Protein AF-K3ZFC8-F1 (afdb_monomer_lite)

Radius of gyration: 28.94 Å; chains: 1; bounding box: 64×59×80 Å

Structure (mmCIF, N/CA/C/O backbone):
data_AF-K3ZFC8-F1
#
_entry.id   AF-K3ZFC8-F1
#
loop_
_atom_site.group_PDB
_atom_site.id
_atom_site.type_symbol
_atom_site.label_atom_id
_atom_site.label_alt_id
_atom_site.label_comp_id
_atom_site.label_asym_id
_atom_site.label_entity_id
_atom_site.label_seq_id
_atom_site.pdbx_PDB_ins_code
_atom_site.Cartn_x
_atom_site.Cartn_y
_atom_site.Cartn_z
_atom_site.occupancy
_atom_site.B_iso_or_equiv
_atom_site.auth_seq_id
_atom_site.auth_comp_id
_atom_site.auth_asym_id
_atom_site.auth_atom_id
_atom_site.pdbx_PDB_model_num
ATOM 1 N N . MET A 1 1 ? -7.022 -37.804 44.736 1.00 37.28 1 MET A N 1
ATOM 2 C CA . MET A 1 1 ? -7.421 -36.541 44.086 1.00 37.28 1 MET A CA 1
ATOM 3 C C . MET A 1 1 ? -6.259 -35.591 44.253 1.00 37.28 1 MET A C 1
ATOM 5 O O . MET A 1 1 ? -5.988 -35.200 45.377 1.00 37.28 1 MET A O 1
ATOM 9 N N . ALA A 1 2 ? -5.497 -35.363 43.188 1.00 37.09 2 ALA A N 1
ATOM 10 C CA . ALA A 1 2 ? -4.401 -34.406 43.211 1.00 37.09 2 ALA A CA 1
ATOM 11 C C . ALA A 1 2 ? -4.991 -33.022 42.924 1.00 37.09 2 ALA A C 1
ATOM 13 O O . ALA A 1 2 ? -5.577 -32.819 41.861 1.00 37.09 2 ALA A O 1
ATOM 14 N N . GLU A 1 3 ? -4.892 -32.114 43.891 1.00 42.09 3 GLU A N 1
ATOM 15 C CA . GLU A 1 3 ? -5.117 -30.688 43.672 1.00 42.09 3 GLU A CA 1
ATOM 16 C C . GLU A 1 3 ? -4.030 -30.183 42.723 1.00 42.09 3 GLU A C 1
ATOM 18 O O . GLU A 1 3 ? -2.839 -30.228 43.029 1.00 42.09 3 GLU A O 1
ATOM 23 N N . ILE A 1 4 ? -4.446 -29.751 41.537 1.00 41.06 4 ILE A N 1
ATOM 24 C CA . ILE A 1 4 ? -3.600 -28.981 40.632 1.00 41.06 4 ILE A CA 1
ATOM 25 C C . ILE A 1 4 ? -3.628 -27.548 41.178 1.00 41.06 4 ILE A C 1
ATOM 27 O O . ILE A 1 4 ? -4.720 -26.981 41.271 1.00 41.06 4 ILE A O 1
ATOM 31 N N . PRO A 1 5 ? -2.489 -26.942 41.559 1.00 46.44 5 PRO A N 1
ATOM 32 C CA . PRO A 1 5 ? -2.488 -25.552 41.971 1.00 46.44 5 PRO A CA 1
ATOM 33 C C . PRO A 1 5 ? -2.875 -24.704 40.762 1.00 46.44 5 PRO A C 1
ATOM 35 O O . PRO A 1 5 ? -2.260 -24.813 39.699 1.00 46.44 5 PRO A O 1
ATOM 38 N N . ALA A 1 6 ? -3.884 -23.852 40.931 1.00 42.59 6 ALA A N 1
ATOM 39 C CA . ALA A 1 6 ? -4.242 -22.799 39.991 1.00 42.59 6 ALA A CA 1
ATOM 40 C C . ALA A 1 6 ? -3.137 -21.727 39.963 1.00 42.59 6 ALA A C 1
ATOM 42 O O . ALA A 1 6 ? -3.304 -20.614 40.446 1.00 42.59 6 ALA A O 1
ATOM 43 N N . ALA A 1 7 ? -1.974 -22.081 39.426 1.00 48.44 7 ALA A N 1
ATOM 44 C CA . ALA A 1 7 ? -0.921 -21.154 39.048 1.00 48.44 7 ALA A CA 1
ATOM 45 C C . ALA A 1 7 ? -1.088 -20.848 37.553 1.00 48.44 7 ALA A C 1
ATOM 47 O O . ALA A 1 7 ? -0.316 -21.321 36.723 1.00 48.44 7 ALA A O 1
ATOM 48 N N . GLN A 1 8 ? -2.153 -20.125 37.196 1.00 42.06 8 GLN A N 1
ATOM 49 C CA . GLN A 1 8 ? -2.380 -19.655 35.828 1.00 42.06 8 GLN A CA 1
ATOM 50 C C . GLN A 1 8 ? -2.838 -18.187 35.835 1.00 42.06 8 GLN A C 1
ATOM 52 O O . GLN A 1 8 ? -3.934 -17.866 36.282 1.00 42.06 8 GLN A O 1
ATOM 57 N N . CYS A 1 9 ? -1.960 -17.332 35.295 1.00 38.72 9 CYS A N 1
ATOM 58 C CA . CYS A 1 9 ? -2.213 -15.983 34.770 1.00 38.72 9 CYS A CA 1
ATOM 59 C C . CYS A 1 9 ? -2.472 -14.816 35.747 1.00 38.72 9 CYS A C 1
ATOM 61 O O . CYS A 1 9 ? -3.286 -13.947 35.449 1.00 38.72 9 CYS A O 1
ATOM 63 N N . LEU A 1 10 ? -1.684 -14.689 36.821 1.00 42.81 10 LEU A N 1
ATOM 64 C CA . LEU A 1 10 ? -1.349 -13.371 37.396 1.00 42.81 10 LEU A CA 1
ATOM 65 C C . LEU A 1 10 ? -0.251 -12.696 36.546 1.00 42.81 10 LEU A C 1
ATOM 67 O O . LEU A 1 10 ? 0.822 -12.386 37.051 1.00 42.81 10 LEU A O 1
ATOM 71 N N . TYR A 1 11 ? -0.483 -12.510 35.241 1.00 52.31 11 TYR A N 1
ATOM 72 C CA . TYR A 1 11 ? 0.175 -11.396 34.548 1.00 52.31 11 TYR A CA 1
ATOM 73 C C . TYR A 1 11 ? -0.575 -10.145 35.021 1.00 52.31 11 TYR A C 1
ATOM 75 O O . TYR A 1 11 ? -1.639 -9.788 34.521 1.00 52.31 11 TYR A O 1
ATOM 83 N N . ASP A 1 12 ? -0.083 -9.731 36.180 1.00 74.19 12 ASP A N 1
ATOM 84 C CA . ASP A 1 12 ? -0.216 -8.527 36.973 1.00 74.19 12 ASP A CA 1
ATOM 85 C C . ASP A 1 12 ? -1.353 -7.547 36.606 1.00 74.19 12 ASP A C 1
ATOM 87 O O . ASP A 1 12 ? -1.215 -6.617 35.814 1.00 74.19 12 ASP A O 1
ATOM 91 N N . GLU A 1 13 ? -2.521 -7.754 37.227 1.00 82.69 13 GLU A N 1
ATOM 92 C CA . GLU A 1 13 ? -3.632 -6.795 37.171 1.00 82.69 13 GLU A CA 1
ATOM 93 C C . GLU A 1 13 ? -3.229 -5.429 37.749 1.00 82.69 13 GLU A C 1
ATOM 95 O O . GLU A 1 13 ? -3.789 -4.416 37.332 1.00 82.69 13 GLU A O 1
ATOM 100 N N . GLU A 1 14 ? -2.258 -5.386 38.670 1.00 83.62 14 GLU A N 1
ATOM 101 C CA . GLU A 1 14 ? -1.718 -4.139 39.213 1.00 83.62 14 GLU A CA 1
ATOM 102 C C . GLU A 1 14 ? -0.791 -3.456 38.200 1.00 83.62 14 GLU A C 1
ATOM 104 O O . GLU A 1 14 ? -0.919 -2.249 38.011 1.00 83.62 14 GLU A O 1
ATOM 109 N N . GLU A 1 15 ? 0.050 -4.201 37.474 1.00 87.25 15 GLU A N 1
ATOM 110 C CA . GLU A 1 15 ? 0.858 -3.676 36.355 1.00 87.25 15 GLU A CA 1
ATOM 111 C C . GLU A 1 15 ? -0.025 -3.112 35.235 1.00 87.25 15 GLU A C 1
ATOM 113 O O . GLU A 1 15 ? 0.201 -1.998 34.769 1.00 87.25 15 GLU A O 1
ATOM 118 N N . MET A 1 16 ? -1.083 -3.828 34.836 1.00 90.31 16 MET A N 1
ATOM 119 C CA . MET A 1 16 ? -2.055 -3.328 33.855 1.00 90.31 16 MET A CA 1
ATOM 120 C C . MET A 1 16 ? -2.708 -2.026 34.340 1.00 90.31 16 MET A C 1
ATOM 122 O O . MET A 1 16 ? -2.806 -1.061 33.583 1.00 90.31 16 MET A O 1
ATOM 126 N N . LEU A 1 17 ? -3.155 -1.974 35.601 1.00 88.06 17 LEU A N 1
ATOM 127 C CA . LEU A 1 17 ? -3.749 -0.764 36.174 1.00 88.06 17 LEU A CA 1
ATOM 128 C C . LEU A 1 17 ? -2.737 0.384 36.278 1.00 88.06 17 LEU A C 1
ATOM 130 O O . LEU A 1 17 ? -3.121 1.529 36.050 1.00 88.06 17 LEU A O 1
ATOM 134 N N . ALA A 1 18 ? -1.472 0.099 36.589 1.00 88.88 18 ALA A N 1
ATOM 135 C CA . ALA A 1 18 ? -0.398 1.086 36.623 1.00 88.88 18 ALA A CA 1
ATOM 136 C C . ALA A 1 18 ? -0.120 1.657 35.225 1.00 88.88 18 ALA A C 1
ATOM 138 O O . ALA A 1 18 ? -0.103 2.875 35.063 1.00 88.88 18 ALA A O 1
ATOM 139 N N . ASN A 1 19 ? -0.015 0.798 34.208 1.00 88.94 19 ASN A N 1
ATOM 140 C CA . ASN A 1 19 ? 0.162 1.211 32.815 1.00 88.94 19 ASN A CA 1
ATOM 141 C C . ASN A 1 19 ? -1.013 2.067 32.324 1.00 88.94 19 ASN A C 1
ATOM 143 O O . ASN A 1 19 ? -0.813 3.068 31.646 1.00 88.94 19 ASN A O 1
ATOM 147 N N . LEU A 1 20 ? -2.248 1.715 32.696 1.00 90.00 20 LEU A N 1
ATOM 148 C CA . LEU A 1 20 ? -3.428 2.505 32.341 1.00 90.00 20 LEU A CA 1
ATOM 149 C C . LEU A 1 20 ? -3.511 3.840 33.096 1.00 90.00 20 LEU A C 1
ATOM 151 O O . LEU A 1 20 ? -4.072 4.795 32.561 1.00 90.00 20 LEU A O 1
ATOM 155 N N . ARG A 1 21 ? -2.982 3.929 34.325 1.00 89.12 21 ARG A N 1
ATOM 156 C CA . ARG A 1 21 ? -2.844 5.212 35.036 1.00 89.12 21 ARG A CA 1
ATOM 157 C C . ARG A 1 21 ? -1.849 6.115 34.323 1.00 89.12 21 ARG A C 1
ATOM 159 O O . ARG A 1 21 ? -2.207 7.244 34.018 1.00 89.12 21 ARG A O 1
ATOM 166 N N . ASP A 1 22 ? -0.674 5.589 33.988 1.00 88.75 22 ASP A N 1
ATOM 167 C CA . ASP A 1 22 ? 0.346 6.324 33.235 1.00 88.75 22 ASP A CA 1
ATOM 168 C C . ASP A 1 22 ? -0.184 6.798 31.873 1.00 88.75 22 ASP A C 1
ATOM 170 O O . ASP A 1 22 ? -0.060 7.972 31.534 1.00 88.75 22 ASP A O 1
ATOM 174 N N . LEU A 1 23 ? -0.883 5.920 31.144 1.00 85.81 23 LEU A N 1
ATOM 175 C CA . LEU A 1 23 ? -1.537 6.252 29.877 1.00 85.81 23 LEU A CA 1
ATOM 176 C C . LEU A 1 23 ? -2.512 7.425 30.023 1.00 85.81 23 LEU A C 1
ATOM 178 O O . LEU A 1 23 ? -2.476 8.345 29.221 1.00 85.81 23 LEU A O 1
ATOM 182 N N . VAL A 1 24 ? -3.382 7.395 31.037 1.00 86.31 24 VAL A N 1
ATOM 183 C CA . VAL A 1 24 ? -4.381 8.448 31.283 1.00 86.31 24 VAL A CA 1
ATOM 184 C C . VAL A 1 24 ? -3.738 9.763 31.740 1.00 86.31 24 VAL A C 1
ATOM 186 O O . VAL A 1 24 ? -4.270 10.835 31.451 1.00 86.31 24 VAL A O 1
ATOM 189 N N . GLU A 1 25 ? -2.635 9.698 32.485 1.00 84.00 25 GLU A N 1
ATOM 190 C CA . GLU A 1 25 ? -1.920 10.871 33.001 1.00 84.00 25 GLU A CA 1
ATOM 191 C C . GLU A 1 25 ? -1.071 11.562 31.923 1.00 84.00 25 GLU A C 1
ATOM 193 O O . GLU A 1 25 ? -0.987 12.791 31.915 1.00 84.00 25 GLU A O 1
ATOM 198 N N . ASN A 1 26 ? -0.497 10.790 30.995 1.00 78.69 26 ASN A N 1
ATOM 199 C CA . ASN A 1 26 ? 0.378 11.271 29.920 1.00 78.69 26 ASN A CA 1
ATOM 200 C C . ASN A 1 26 ? -0.318 11.372 28.553 1.00 78.69 26 ASN A C 1
ATOM 202 O O . ASN A 1 26 ? 0.349 11.491 27.525 1.00 78.69 26 ASN A O 1
ATOM 206 N N . ASP A 1 27 ? -1.645 11.297 28.529 1.00 67.62 27 ASP A N 1
ATOM 207 C CA . ASP A 1 27 ? -2.417 11.200 27.300 1.00 67.62 27 ASP A CA 1
ATOM 208 C C . ASP A 1 27 ? -2.302 12.458 26.409 1.00 67.62 27 ASP A C 1
ATOM 210 O O . ASP A 1 27 ? -2.902 13.497 26.694 1.00 67.62 27 ASP A O 1
ATOM 214 N N . ASP A 1 28 ? -1.573 12.348 25.291 1.00 66.00 28 ASP A N 1
ATOM 215 C CA . ASP A 1 28 ? -1.582 13.309 24.175 1.00 66.00 28 ASP A CA 1
ATOM 216 C C . ASP A 1 28 ? -2.393 12.770 22.981 1.00 66.00 28 ASP A C 1
ATOM 218 O O . ASP A 1 28 ? -1.939 12.690 21.835 1.00 66.00 28 ASP A O 1
ATOM 222 N N . ASN A 1 29 ? -3.646 12.395 23.245 1.00 65.50 29 ASN A N 1
ATOM 223 C CA . ASN A 1 29 ? -4.613 11.959 22.233 1.00 65.50 29 ASN A CA 1
ATOM 224 C C . ASN A 1 29 ? -4.846 12.978 21.093 1.00 65.50 29 ASN A C 1
ATOM 226 O O . ASN A 1 29 ? -5.395 12.622 20.039 1.00 65.50 29 ASN A O 1
ATOM 230 N N . GLN A 1 30 ? -4.447 14.241 21.282 1.00 69.62 30 GLN A N 1
ATOM 231 C CA . GLN A 1 30 ? -4.577 15.292 20.276 1.00 69.62 30 GLN A CA 1
ATOM 232 C C . GLN A 1 30 ? -3.616 15.064 19.101 1.00 69.62 30 GLN A C 1
ATOM 234 O O . GLN A 1 30 ? -4.051 15.168 17.952 1.00 69.62 30 GLN A O 1
ATOM 239 N N . GLY A 1 31 ? -2.362 14.680 19.369 1.00 78.62 31 GLY A N 1
ATOM 240 C CA . GLY A 1 31 ? -1.362 14.415 18.329 1.00 78.62 31 GLY A CA 1
ATOM 241 C C . GLY A 1 31 ? -1.794 13.309 17.364 1.00 78.62 31 GLY A C 1
ATOM 242 O O . GLY A 1 31 ? -1.860 13.521 16.154 1.00 78.62 31 GLY A O 1
ATOM 243 N N . LEU A 1 32 ? -2.219 12.161 17.899 1.00 80.25 32 LEU A N 1
ATOM 244 C CA . LEU A 1 32 ? -2.648 11.022 17.079 1.00 80.25 32 LEU A CA 1
ATOM 245 C C . LEU A 1 32 ? -3.913 11.325 16.254 1.00 80.25 32 LEU A C 1
ATOM 247 O O . LEU A 1 32 ? -4.051 10.888 15.109 1.00 80.25 32 LEU A O 1
ATOM 251 N N . SER A 1 33 ? -4.845 12.100 16.811 1.00 81.25 33 SER A N 1
ATOM 252 C CA . SER A 1 33 ? -6.053 12.525 16.089 1.00 81.25 33 SER A CA 1
ATOM 253 C C . SER A 1 33 ? -5.722 13.458 14.917 1.00 81.25 33 SER A C 1
ATOM 255 O O . SER A 1 33 ? -6.350 13.390 13.853 1.00 81.25 33 SER A O 1
ATOM 257 N N . ASP A 1 34 ? -4.734 14.333 15.100 1.00 86.62 34 ASP A N 1
ATOM 258 C CA . ASP A 1 34 ? -4.245 15.232 14.058 1.00 86.62 34 ASP A CA 1
ATOM 259 C C . ASP A 1 34 ? -3.487 14.458 12.964 1.00 86.62 34 ASP A C 1
ATOM 261 O O . ASP A 1 34 ? -3.709 14.717 11.775 1.00 86.62 34 ASP A O 1
ATOM 265 N N . ASP A 1 35 ? -2.718 13.433 13.339 1.00 87.75 35 ASP A N 1
ATOM 266 C CA . ASP A 1 35 ? -2.056 12.517 12.403 1.00 87.75 35 ASP A CA 1
ATOM 267 C C . ASP A 1 35 ? -3.067 11.765 11.532 1.00 87.75 35 ASP A C 1
ATOM 269 O O . ASP A 1 35 ? -2.957 11.770 10.300 1.00 87.75 35 ASP A O 1
ATOM 273 N N . PHE A 1 36 ? -4.118 11.186 12.127 1.00 87.38 36 PHE A N 1
ATOM 274 C CA . PHE A 1 36 ? -5.177 10.549 11.342 1.00 87.38 36 PHE A CA 1
ATOM 275 C C . PHE A 1 36 ? -5.835 11.541 10.385 1.00 87.38 36 PHE A C 1
ATOM 277 O O . PHE A 1 36 ? -6.084 11.194 9.231 1.00 87.38 36 PHE A O 1
ATOM 284 N N . ARG A 1 37 ? -6.065 12.795 10.792 1.00 89.69 37 ARG A N 1
ATOM 285 C CA . ARG A 1 37 ? -6.607 13.828 9.891 1.00 89.69 37 ARG A CA 1
ATOM 286 C C . ARG A 1 37 ? -5.684 14.097 8.696 1.00 89.69 37 ARG A C 1
ATOM 288 O O . ARG A 1 37 ? -6.176 14.232 7.569 1.00 89.69 37 ARG A O 1
ATOM 295 N N . ALA A 1 38 ? -4.372 14.149 8.912 1.00 91.81 38 ALA A N 1
ATOM 296 C CA . ALA A 1 38 ? -3.394 14.300 7.836 1.00 91.81 38 ALA A CA 1
ATOM 297 C C . ALA A 1 38 ? -3.418 13.092 6.882 1.00 91.81 38 ALA A C 1
ATOM 299 O O . ALA A 1 38 ? -3.486 13.269 5.661 1.00 91.81 38 ALA A O 1
ATOM 300 N N . LEU A 1 39 ? -3.472 11.871 7.426 1.00 93.06 39 LEU A N 1
ATOM 301 C CA . LEU A 1 39 ? -3.591 10.634 6.648 1.00 93.06 39 LEU A CA 1
ATOM 302 C C . LEU A 1 39 ? -4.878 10.596 5.814 1.00 93.06 39 LEU A C 1
ATOM 304 O O . LEU A 1 39 ? -4.822 10.250 4.633 1.00 93.06 39 LEU A O 1
ATOM 308 N N . ARG A 1 40 ? -6.019 11.023 6.376 1.00 91.69 40 ARG A N 1
ATOM 309 C CA . ARG A 1 40 ? -7.287 11.155 5.633 1.00 91.69 40 ARG A CA 1
ATOM 310 C C . ARG A 1 40 ? -7.160 12.107 4.455 1.00 91.69 40 ARG A C 1
ATOM 312 O O . ARG A 1 40 ? -7.619 11.797 3.361 1.00 91.69 40 ARG A O 1
ATOM 319 N N . SER A 1 41 ? -6.531 13.257 4.686 1.00 93.12 41 SER A N 1
ATOM 320 C CA . SER A 1 41 ? -6.360 14.292 3.665 1.00 93.12 41 SER A CA 1
ATOM 321 C C . SER A 1 41 ? -5.510 13.775 2.505 1.00 93.12 41 SER A C 1
ATOM 323 O O . SER A 1 41 ? -5.875 13.951 1.346 1.00 93.12 41 SER A O 1
ATOM 325 N N . LYS A 1 42 ? -4.419 13.060 2.808 1.00 93.50 42 LYS A N 1
ATOM 326 C CA . LYS A 1 42 ? -3.595 12.405 1.787 1.00 93.50 42 LYS A CA 1
ATOM 327 C C . LYS A 1 42 ? -4.362 11.302 1.052 1.00 93.50 42 LYS A C 1
ATOM 329 O O . LYS A 1 42 ? -4.325 11.271 -0.171 1.00 93.50 42 LYS A O 1
ATOM 334 N N . ALA A 1 43 ? -5.080 10.433 1.765 1.00 93.00 43 ALA A N 1
ATOM 335 C CA . ALA A 1 43 ? -5.855 9.355 1.148 1.00 93.00 43 ALA A CA 1
ATOM 336 C C . ALA A 1 43 ? -6.924 9.881 0.181 1.00 93.00 43 ALA A C 1
ATOM 338 O O . ALA A 1 43 ? -7.040 9.350 -0.917 1.00 93.00 43 ALA A O 1
ATOM 339 N N . ALA A 1 44 ? -7.638 10.951 0.546 1.00 92.88 44 ALA A N 1
ATOM 340 C CA . ALA A 1 44 ? -8.641 11.570 -0.319 1.00 92.88 44 ALA A CA 1
ATOM 341 C C . ALA A 1 44 ? -8.035 12.067 -1.645 1.00 92.88 44 ALA A C 1
ATOM 343 O O . ALA A 1 44 ? -8.574 11.790 -2.712 1.00 92.88 44 ALA A O 1
ATOM 344 N N . LEU A 1 45 ? -6.864 12.717 -1.594 1.00 92.81 45 LEU A N 1
ATOM 345 C CA . LEU A 1 45 ? -6.153 13.157 -2.803 1.00 92.81 45 LEU A CA 1
ATOM 346 C C . LEU A 1 45 ? -5.785 11.987 -3.727 1.00 92.81 45 LEU A C 1
ATOM 348 O O . LEU A 1 45 ? -5.832 12.127 -4.946 1.00 92.81 45 LEU A O 1
ATOM 352 N N . LEU A 1 46 ? -5.403 10.843 -3.155 1.00 93.88 46 LEU A N 1
ATOM 353 C CA . LEU A 1 46 ? -5.034 9.652 -3.924 1.00 93.88 46 LEU A CA 1
ATOM 354 C C . LEU A 1 46 ? -6.256 8.880 -4.439 1.00 93.88 46 LEU A C 1
ATOM 356 O O . LEU A 1 46 ? -6.193 8.279 -5.508 1.00 93.88 46 LEU A O 1
ATOM 360 N N . GLU A 1 47 ? -7.370 8.903 -3.708 1.00 91.88 47 GLU A N 1
ATOM 361 C CA . GLU A 1 47 ? -8.631 8.293 -4.139 1.00 91.88 47 GLU A CA 1
ATOM 362 C C . GLU A 1 47 ? -9.168 8.972 -5.406 1.00 91.88 47 GLU A C 1
ATOM 364 O O . GLU A 1 47 ? -9.578 8.276 -6.340 1.00 91.88 47 GLU A O 1
ATOM 369 N N . ASP A 1 48 ? -9.048 10.300 -5.491 1.00 90.94 48 ASP A N 1
ATOM 370 C CA . ASP A 1 48 ? -9.479 11.104 -6.642 1.00 90.94 48 ASP A CA 1
ATOM 371 C C . ASP A 1 48 ? -8.454 11.158 -7.790 1.00 90.94 48 ASP A C 1
ATOM 373 O O . ASP A 1 48 ? -8.780 11.599 -8.895 1.00 90.94 48 ASP A O 1
ATOM 377 N N . ALA A 1 49 ? -7.220 10.695 -7.572 1.00 90.56 49 ALA A N 1
ATOM 378 C CA . ALA A 1 49 ? -6.182 10.710 -8.597 1.00 90.56 49 ALA A CA 1
ATOM 379 C C . ALA A 1 49 ? -6.537 9.796 -9.786 1.00 90.56 49 ALA A C 1
ATOM 381 O O . ALA A 1 49 ? -7.064 8.695 -9.616 1.00 90.56 49 ALA A O 1
ATOM 382 N N . GLU A 1 50 ? -6.217 10.232 -11.007 1.00 86.75 50 GLU A N 1
ATOM 383 C CA . GLU A 1 50 ? -6.405 9.419 -12.220 1.00 86.75 50 GLU A CA 1
ATOM 384 C C . GLU A 1 50 ? -5.381 8.274 -12.313 1.00 86.75 50 GLU A C 1
ATOM 386 O O . GLU A 1 50 ? -5.682 7.194 -12.826 1.00 86.75 50 GLU A O 1
ATOM 391 N N . TYR A 1 51 ? -4.170 8.513 -11.809 1.00 84.56 51 TYR A N 1
ATOM 392 C CA . TYR A 1 51 ? -3.093 7.536 -11.722 1.00 84.56 51 TYR A CA 1
ATOM 393 C C . TYR A 1 51 ? -2.205 7.824 -10.513 1.00 84.56 51 TYR A C 1
ATOM 395 O O . TYR A 1 51 ? -1.967 8.984 -10.165 1.00 84.56 51 TYR A O 1
ATOM 403 N N . LEU A 1 52 ? -1.653 6.771 -9.909 1.00 88.31 52 LEU A N 1
ATOM 404 C CA . LEU A 1 52 ? -0.620 6.924 -8.887 1.00 88.31 52 LEU A CA 1
ATOM 405 C C . LEU A 1 52 ? 0.778 7.003 -9.501 1.00 88.31 52 LEU A C 1
ATOM 407 O O . LEU A 1 52 ? 1.136 6.236 -10.398 1.00 88.31 52 LEU A O 1
ATOM 411 N N . ASN A 1 53 ? 1.585 7.926 -8.980 1.00 85.62 53 ASN A N 1
ATOM 412 C CA . ASN A 1 53 ? 3.031 7.895 -9.180 1.00 85.62 53 ASN A CA 1
ATOM 413 C C . ASN A 1 53 ? 3.667 6.789 -8.300 1.00 85.62 53 ASN A C 1
ATOM 415 O O . ASN A 1 53 ? 3.016 6.313 -7.364 1.00 85.62 53 ASN A O 1
ATOM 419 N N . PRO A 1 54 ? 4.921 6.375 -8.567 1.00 80.88 54 PRO A N 1
ATOM 420 C CA . PRO A 1 54 ? 5.565 5.285 -7.828 1.00 80.88 54 PRO A CA 1
ATOM 421 C C . PRO A 1 54 ? 5.620 5.496 -6.309 1.00 80.88 54 PRO A C 1
ATOM 423 O O . PRO A 1 54 ? 5.354 4.567 -5.556 1.00 80.88 54 PRO A O 1
ATOM 426 N N . GLU A 1 55 ? 5.894 6.721 -5.854 1.00 86.38 55 GLU A N 1
ATOM 427 C CA . GLU A 1 55 ? 5.947 7.060 -4.424 1.00 86.38 55 GLU A CA 1
ATOM 428 C C . GLU A 1 55 ? 4.574 6.914 -3.750 1.00 86.38 55 GLU A C 1
ATOM 430 O O . GLU A 1 55 ? 4.453 6.399 -2.641 1.00 86.38 55 GLU A O 1
ATOM 435 N N . SER A 1 56 ? 3.512 7.335 -4.435 1.00 90.38 56 SER A N 1
ATOM 436 C CA . SER A 1 56 ? 2.141 7.211 -3.938 1.00 90.38 56 SER A CA 1
ATOM 437 C C . SER A 1 56 ? 1.692 5.754 -3.914 1.00 90.38 56 SER A C 1
ATOM 439 O O . SER A 1 56 ? 0.985 5.360 -2.992 1.00 90.38 56 SER A O 1
ATOM 441 N N . TRP A 1 57 ? 2.118 4.951 -4.894 1.00 88.06 57 TRP A N 1
ATOM 442 C CA . TRP A 1 57 ? 1.866 3.512 -4.908 1.00 88.06 57 TRP A CA 1
ATOM 443 C C . TRP A 1 57 ? 2.530 2.811 -3.718 1.00 88.06 57 TRP A C 1
ATOM 445 O O . TRP A 1 57 ? 1.854 2.102 -2.974 1.00 88.06 57 TRP A O 1
ATOM 455 N N . ASP A 1 58 ? 3.827 3.049 -3.505 1.00 88.06 58 ASP A N 1
ATOM 456 C CA . ASP A 1 58 ? 4.592 2.474 -2.390 1.00 88.06 58 ASP A CA 1
ATOM 457 C C . ASP A 1 58 ? 4.009 2.879 -1.028 1.00 88.06 58 ASP A C 1
ATOM 459 O O . ASP A 1 58 ? 3.820 2.049 -0.132 1.00 88.06 58 ASP A O 1
ATOM 463 N N . TRP A 1 59 ? 3.613 4.149 -0.904 1.00 91.94 59 TRP A N 1
ATOM 464 C CA . TRP A 1 59 ? 2.932 4.639 0.285 1.00 91.94 59 TRP A CA 1
ATOM 465 C C . TRP A 1 59 ? 1.613 3.899 0.543 1.00 91.94 59 TRP A C 1
ATOM 467 O O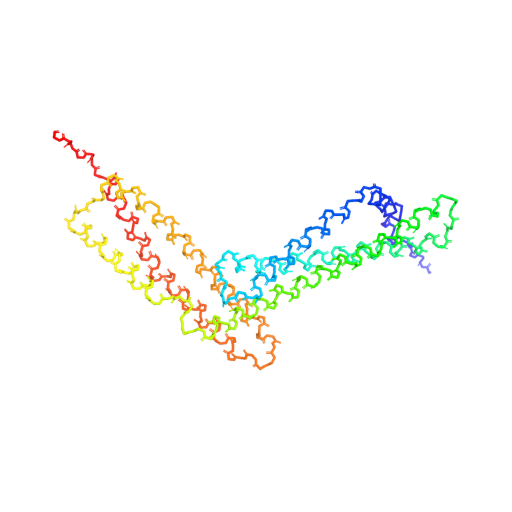 . TRP A 1 59 ? 1.361 3.500 1.677 1.00 91.94 59 TRP A O 1
ATOM 477 N N . VAL A 1 60 ? 0.778 3.685 -0.483 1.00 92.56 60 VAL A N 1
ATOM 478 C CA . VAL A 1 60 ? -0.495 2.957 -0.341 1.00 92.56 60 VAL A CA 1
ATOM 479 C C . VAL A 1 60 ? -0.261 1.492 0.045 1.00 92.56 60 VAL A C 1
ATOM 481 O O . VAL A 1 60 ? -0.957 0.991 0.931 1.00 92.56 60 VAL A O 1
ATOM 484 N N . GLU A 1 61 ? 0.711 0.811 -0.575 1.00 88.06 61 GLU A N 1
ATOM 485 C CA . GLU A 1 61 ? 1.051 -0.580 -0.233 1.00 88.06 61 GLU A CA 1
ATOM 486 C C . GLU A 1 61 ? 1.534 -0.720 1.215 1.00 88.06 61 GLU A C 1
ATOM 488 O O . GLU A 1 61 ? 1.181 -1.686 1.893 1.00 88.06 61 GLU A O 1
ATOM 493 N N . SER A 1 62 ? 2.293 0.259 1.706 1.00 90.31 62 SER A N 1
ATOM 494 C CA . SER A 1 62 ? 2.817 0.262 3.074 1.00 90.31 62 SER A CA 1
ATOM 495 C C . SER A 1 62 ? 1.784 0.708 4.116 1.00 90.31 62 SER A C 1
ATOM 497 O O . SER A 1 62 ? 1.853 0.295 5.274 1.00 90.31 62 SER A O 1
ATOM 499 N N . ALA A 1 63 ? 0.807 1.533 3.732 1.00 93.19 63 ALA A N 1
ATOM 500 C CA . ALA A 1 63 ? -0.133 2.143 4.668 1.00 93.19 63 ALA A CA 1
ATOM 501 C C . ALA A 1 63 ? -1.205 1.175 5.198 1.00 93.19 63 ALA A C 1
ATOM 503 O O . ALA A 1 63 ? -1.540 1.241 6.379 1.00 93.19 63 ALA A O 1
ATOM 504 N N . GLU A 1 64 ? -1.742 0.274 4.364 1.00 93.25 64 GLU A N 1
ATOM 505 C CA . GLU A 1 64 ? -2.739 -0.726 4.796 1.00 93.25 64 GLU A CA 1
ATOM 506 C C . GLU A 1 64 ? -2.252 -1.593 5.981 1.00 93.25 64 GLU A C 1
ATOM 508 O O . GLU A 1 64 ? -2.934 -1.607 7.010 1.00 93.25 64 GLU A O 1
ATOM 513 N N . PRO A 1 65 ? -1.087 -2.274 5.922 1.00 93.31 65 PRO A N 1
ATOM 514 C CA . PRO A 1 65 ? -0.628 -3.109 7.033 1.00 93.31 65 PRO A CA 1
ATOM 515 C C . PRO A 1 65 ? -0.310 -2.303 8.299 1.00 93.31 65 PRO A C 1
ATOM 517 O O . PRO A 1 65 ? -0.616 -2.765 9.397 1.00 93.31 65 PRO A O 1
ATOM 520 N N . MET A 1 66 ? 0.239 -1.088 8.169 1.00 94.12 66 MET A N 1
ATOM 521 C CA . MET A 1 66 ? 0.486 -0.206 9.319 1.00 94.12 66 MET A CA 1
ATOM 522 C C . MET A 1 66 ? -0.822 0.198 10.010 1.00 94.12 66 MET A C 1
ATOM 524 O O . MET A 1 66 ? -0.917 0.168 11.236 1.00 94.12 66 MET A O 1
ATOM 528 N N . ALA A 1 67 ? -1.850 0.531 9.229 1.00 94.62 67 ALA A N 1
ATOM 529 C CA . ALA A 1 67 ? -3.165 0.893 9.743 1.00 94.62 67 ALA A CA 1
ATOM 530 C C . ALA A 1 67 ? -3.857 -0.288 10.444 1.00 94.62 67 ALA A C 1
ATOM 532 O O . ALA A 1 67 ? -4.431 -0.118 11.518 1.00 94.62 67 ALA A O 1
ATOM 533 N N . LEU A 1 68 ? -3.751 -1.496 9.880 1.00 96.00 68 LEU A N 1
ATOM 534 C CA . LEU A 1 68 ? -4.256 -2.717 10.515 1.00 96.00 68 LEU A CA 1
ATOM 535 C C . LEU A 1 68 ? -3.531 -3.019 11.832 1.00 96.00 68 LEU A C 1
ATOM 537 O O . LEU A 1 68 ? -4.182 -3.352 12.822 1.00 96.00 68 LEU A O 1
ATOM 541 N N . GLN A 1 69 ? -2.206 -2.853 11.873 1.00 96.62 69 GLN A N 1
ATOM 542 C CA . GLN A 1 69 ? -1.426 -3.019 13.099 1.00 96.62 69 GLN A CA 1
ATOM 543 C C . GLN A 1 69 ? -1.840 -2.002 14.173 1.00 96.62 69 GLN A C 1
ATOM 545 O O . GLN A 1 69 ? -2.029 -2.378 15.330 1.00 96.62 69 GLN A O 1
ATOM 550 N N . ALA A 1 70 ? -2.029 -0.733 13.799 1.00 93.88 70 ALA A N 1
ATOM 551 C CA . ALA A 1 70 ? -2.514 0.298 14.714 1.00 93.88 70 ALA A CA 1
ATOM 552 C C . ALA A 1 70 ? -3.911 -0.043 15.260 1.00 93.88 70 ALA A C 1
ATOM 554 O O . ALA A 1 70 ? -4.133 0.019 16.469 1.00 93.88 70 ALA A O 1
ATOM 555 N N . ALA A 1 71 ? -4.836 -0.480 14.397 1.00 96.50 71 ALA A N 1
ATOM 556 C CA . ALA A 1 71 ? -6.168 -0.917 14.811 1.00 96.50 71 ALA A CA 1
ATOM 557 C C . ALA A 1 71 ? -6.116 -2.097 15.797 1.00 96.50 71 ALA A C 1
ATOM 559 O O . ALA A 1 71 ? -6.874 -2.124 16.768 1.00 96.50 71 ALA A O 1
ATOM 560 N N . GLU A 1 72 ? -5.209 -3.057 15.588 1.00 97.38 72 GLU A N 1
ATOM 561 C CA . GLU A 1 72 ? -5.017 -4.187 16.498 1.00 97.38 72 GLU A CA 1
ATOM 562 C C . GLU A 1 72 ? -4.457 -3.747 17.858 1.00 97.38 72 GLU A C 1
ATOM 564 O O . GLU A 1 72 ? -4.947 -4.197 18.897 1.00 97.38 72 GLU A O 1
ATOM 569 N N . MET A 1 73 ? -3.469 -2.850 17.876 1.00 94.94 73 MET A N 1
ATOM 570 C CA . MET A 1 73 ? -2.930 -2.288 19.119 1.00 94.94 73 MET A CA 1
ATOM 571 C C . MET A 1 73 ? -4.020 -1.574 19.924 1.00 94.94 73 MET A C 1
ATOM 573 O O . MET A 1 73 ? -4.210 -1.877 21.102 1.00 94.94 73 MET A O 1
ATOM 577 N N . LEU A 1 74 ? -4.802 -0.714 19.268 1.00 94.75 74 LEU A N 1
ATOM 578 C CA . LEU A 1 74 ? -5.918 0.003 19.890 1.00 94.75 74 LEU A CA 1
ATOM 579 C C . LEU A 1 74 ? -7.023 -0.954 20.359 1.00 94.75 74 LEU A C 1
ATOM 581 O O . LEU A 1 74 ? -7.662 -0.725 21.382 1.00 94.75 74 LEU A O 1
ATOM 585 N N . ALA A 1 75 ? -7.246 -2.068 19.654 1.00 96.06 75 ALA A N 1
ATOM 586 C CA . ALA A 1 75 ? -8.183 -3.097 20.094 1.00 96.06 75 ALA A CA 1
ATOM 587 C C . ALA A 1 75 ? -7.729 -3.797 21.386 1.00 96.06 75 ALA A C 1
ATOM 589 O O . ALA A 1 75 ? -8.573 -4.102 22.231 1.00 96.06 75 ALA A O 1
ATOM 590 N N . ARG A 1 76 ? -6.421 -4.041 21.549 1.00 94.81 76 ARG A N 1
ATOM 591 C CA . ARG A 1 76 ? -5.848 -4.610 22.781 1.00 94.81 76 ARG A CA 1
ATOM 592 C C . ARG A 1 76 ? -5.956 -3.625 23.943 1.00 94.81 76 ARG A C 1
ATOM 594 O O . ARG A 1 76 ? -6.487 -3.998 24.983 1.00 94.81 76 ARG A O 1
ATOM 601 N N . GLU A 1 77 ? -5.581 -2.365 23.730 1.00 93.62 77 GLU A N 1
ATOM 602 C CA . GLU A 1 77 ? -5.737 -1.304 24.736 1.00 93.62 77 GLU A CA 1
ATOM 603 C C . GLU A 1 77 ? -7.203 -1.151 25.170 1.00 93.62 77 GLU A C 1
ATOM 605 O O . GLU A 1 77 ? -7.512 -1.129 26.361 1.00 93.62 77 GLU A O 1
ATOM 610 N N . ALA A 1 78 ? -8.139 -1.140 24.215 1.00 93.94 78 ALA A N 1
ATOM 611 C CA . ALA A 1 78 ? -9.564 -1.090 24.524 1.00 93.94 78 ALA A CA 1
ATOM 612 C C . ALA A 1 78 ? -10.011 -2.289 25.381 1.00 93.94 78 ALA A C 1
ATOM 614 O O . ALA A 1 78 ? -10.829 -2.120 26.289 1.00 93.94 78 ALA A O 1
ATOM 615 N N . ALA A 1 79 ? -9.481 -3.490 25.129 1.00 95.06 79 ALA A N 1
ATOM 616 C CA . ALA A 1 79 ? -9.774 -4.670 25.940 1.00 95.06 79 ALA A CA 1
ATOM 617 C C . ALA A 1 79 ? -9.227 -4.537 27.373 1.00 95.06 79 ALA A C 1
ATOM 619 O O . ALA A 1 79 ? -9.948 -4.861 28.323 1.00 95.06 79 ALA A O 1
ATOM 620 N N . ASP A 1 80 ? -8.016 -4.003 27.538 1.00 94.69 80 ASP A N 1
ATOM 621 C CA . ASP A 1 80 ? -7.404 -3.756 28.849 1.00 94.69 80 ASP A CA 1
ATOM 622 C C . ASP A 1 80 ? -8.187 -2.706 29.646 1.00 94.69 80 ASP A C 1
ATOM 624 O O . ASP A 1 80 ? -8.502 -2.921 30.820 1.00 94.69 80 ASP A O 1
ATOM 628 N N . ILE A 1 81 ? -8.628 -1.622 28.999 1.00 94.12 81 ILE A N 1
ATOM 629 C CA . ILE A 1 81 ? -9.489 -0.609 29.625 1.00 94.12 81 ILE A CA 1
ATOM 630 C C . ILE A 1 81 ? -10.818 -1.227 30.085 1.00 94.12 81 ILE A C 1
ATOM 632 O O . ILE A 1 81 ? -11.254 -0.998 31.217 1.00 94.12 81 ILE A O 1
ATOM 636 N N . GLN A 1 82 ? -11.473 -2.041 29.248 1.00 94.69 82 GLN A N 1
ATOM 637 C CA . GLN A 1 82 ? -12.723 -2.715 29.632 1.00 94.69 82 GLN A CA 1
ATOM 638 C C . GLN A 1 82 ? -12.519 -3.698 30.792 1.00 94.69 82 GLN A C 1
ATOM 640 O O . GLN A 1 82 ? -13.373 -3.807 31.685 1.00 94.69 82 GLN A O 1
ATOM 645 N N . ARG A 1 83 ? -11.376 -4.392 30.818 1.00 93.56 83 ARG A N 1
ATOM 646 C CA . ARG A 1 83 ? -10.997 -5.271 31.925 1.00 93.56 83 ARG A CA 1
ATOM 647 C C . ARG A 1 83 ? -10.790 -4.475 33.214 1.00 93.56 83 ARG A C 1
ATOM 649 O O . ARG A 1 83 ? -11.374 -4.842 34.234 1.00 93.56 83 ARG A O 1
ATOM 656 N N . ALA A 1 84 ? -10.054 -3.366 33.169 1.00 91.88 84 ALA A N 1
ATOM 657 C CA . ALA A 1 84 ? -9.835 -2.480 34.311 1.00 91.88 84 ALA A CA 1
ATOM 658 C C . ALA A 1 84 ? -11.149 -1.911 34.866 1.00 91.88 84 ALA A C 1
ATOM 660 O O . ALA A 1 84 ? -11.410 -2.012 36.065 1.00 91.88 84 ALA A O 1
ATOM 661 N N . LEU A 1 85 ? -12.032 -1.403 33.999 1.00 92.19 85 LEU A N 1
ATOM 662 C CA . LEU A 1 85 ? -13.360 -0.919 34.396 1.00 92.19 85 LEU A CA 1
ATOM 663 C C . LEU A 1 85 ? -14.186 -2.017 35.086 1.00 92.19 85 LEU A C 1
ATOM 665 O O . LEU A 1 85 ? -14.852 -1.760 36.093 1.00 92.19 85 LEU A O 1
ATOM 669 N N . SER A 1 86 ? -14.113 -3.253 34.585 1.00 91.94 86 SER A N 1
ATOM 670 C CA . SER A 1 86 ? -14.787 -4.406 35.189 1.00 91.94 86 SER A CA 1
ATOM 671 C C . SER A 1 86 ? -14.220 -4.752 36.572 1.00 91.94 86 SER A C 1
ATOM 673 O O . SER A 1 86 ? -14.993 -5.038 37.489 1.00 91.94 86 SER A O 1
ATOM 675 N N . LEU A 1 87 ? -12.897 -4.700 36.753 1.00 89.94 87 LEU A N 1
ATOM 676 C CA . LEU A 1 87 ? -12.238 -4.950 38.042 1.00 89.94 87 LEU A CA 1
ATOM 677 C C . LEU A 1 87 ? -12.611 -3.886 39.080 1.00 89.94 87 LEU A C 1
ATOM 679 O O . LEU A 1 87 ? -13.064 -4.230 40.174 1.00 89.94 87 LEU A O 1
ATOM 683 N N . LEU A 1 88 ? -12.516 -2.609 38.706 1.00 88.06 88 LEU A N 1
ATOM 684 C CA . LEU A 1 88 ? -12.832 -1.474 39.578 1.00 88.06 88 LEU A CA 1
ATOM 685 C C . LEU A 1 88 ? -14.316 -1.454 39.972 1.00 88.06 88 LEU A C 1
ATOM 687 O O . LEU A 1 88 ? -14.653 -1.136 41.109 1.00 88.06 88 LEU A O 1
ATOM 691 N N . SER A 1 89 ? -15.218 -1.901 39.088 1.00 87.31 89 SER A N 1
ATOM 692 C CA . SER A 1 89 ? -16.643 -2.029 39.434 1.00 87.31 89 SER A CA 1
ATOM 693 C C . SER A 1 89 ? -16.925 -3.065 40.533 1.00 87.31 89 SER A C 1
ATOM 695 O O . SER A 1 89 ? -17.913 -2.948 41.256 1.00 87.31 89 SER A O 1
ATOM 697 N N . ARG A 1 90 ? -16.063 -4.083 40.672 1.00 86.19 90 ARG A N 1
ATOM 698 C CA . ARG A 1 90 ? -16.195 -5.155 41.673 1.00 86.19 90 ARG A CA 1
ATOM 699 C C . ARG A 1 90 ? -15.514 -4.819 43.000 1.00 86.19 90 ARG A C 1
ATOM 701 O O . ARG A 1 90 ? -15.821 -5.462 44.002 1.00 86.19 90 ARG A O 1
ATOM 708 N N . ARG A 1 91 ? -14.581 -3.863 43.009 1.00 78.19 91 ARG A N 1
ATOM 709 C CA . ARG A 1 91 ? -13.802 -3.445 44.184 1.00 78.19 91 ARG A CA 1
ATOM 710 C C . ARG A 1 91 ? -13.702 -1.914 44.237 1.00 78.19 91 ARG A C 1
ATOM 712 O O . ARG A 1 91 ? -12.635 -1.382 43.958 1.00 78.19 91 ARG A O 1
ATOM 719 N N . PRO A 1 92 ? -14.796 -1.209 44.565 1.00 70.44 92 PRO A N 1
ATOM 720 C CA . PRO A 1 92 ? -14.784 0.247 44.587 1.00 70.44 92 PRO A CA 1
ATOM 721 C C . PRO A 1 92 ? -13.901 0.769 45.730 1.00 70.44 92 PRO A C 1
ATOM 723 O O . PRO A 1 92 ? -14.208 0.546 46.904 1.00 70.44 92 PRO A O 1
ATOM 726 N N . GLY A 1 93 ? -12.813 1.459 45.390 1.00 72.75 93 GLY A N 1
ATOM 727 C CA . GLY A 1 93 ? -11.991 2.243 46.304 1.00 72.75 93 GLY A CA 1
ATOM 728 C C . GLY A 1 93 ? -12.351 3.738 46.269 1.00 72.75 93 GLY A C 1
ATOM 729 O O . GLY A 1 93 ? -12.879 4.238 45.275 1.00 72.75 93 GLY A O 1
ATOM 730 N N . PRO A 1 94 ? -12.070 4.491 47.347 1.00 61.44 94 PRO A N 1
ATOM 731 C CA . PRO A 1 94 ? -12.404 5.916 47.445 1.00 61.44 94 PRO A CA 1
ATOM 732 C C . PRO A 1 94 ? -11.627 6.821 46.467 1.00 61.44 94 PRO A C 1
ATOM 734 O O . PRO A 1 94 ? -12.073 7.931 46.197 1.00 61.44 94 PRO A O 1
ATOM 737 N N . GLU A 1 95 ? -10.499 6.361 45.915 1.00 63.59 95 GLU A N 1
ATOM 738 C CA . GLU A 1 95 ? -9.673 7.103 44.941 1.00 63.59 95 GLU A CA 1
ATOM 739 C C . GLU A 1 95 ? -10.011 6.768 43.472 1.00 63.59 95 GLU A C 1
ATOM 741 O O . GLU A 1 95 ? -9.418 7.319 42.543 1.00 63.59 95 GLU A O 1
ATOM 746 N N . ASP A 1 96 ? -10.989 5.887 43.237 1.00 73.06 96 ASP A N 1
ATOM 747 C CA . ASP A 1 96 ? -11.220 5.304 41.913 1.00 73.06 96 ASP A CA 1
ATOM 748 C C . ASP A 1 96 ? -12.193 6.101 41.040 1.00 73.06 96 ASP A C 1
ATOM 750 O O . ASP A 1 96 ? -12.195 5.913 39.829 1.00 73.06 96 ASP A O 1
ATOM 754 N N . GLU A 1 97 ? -13.009 7.012 41.579 1.00 84.38 97 GLU A N 1
ATOM 755 C CA . GLU A 1 97 ? -14.044 7.681 40.770 1.00 84.38 97 GLU A CA 1
ATOM 756 C C . GLU A 1 97 ? -13.462 8.541 39.639 1.00 84.38 97 GLU A C 1
ATOM 758 O O . GLU A 1 97 ? -13.916 8.455 38.493 1.00 84.38 97 GLU A O 1
ATOM 763 N N . ALA A 1 98 ? -12.434 9.342 39.937 1.00 86.50 98 ALA A N 1
ATOM 764 C CA . ALA A 1 98 ? -11.774 10.187 38.943 1.00 86.50 98 ALA A CA 1
ATOM 765 C C . ALA A 1 98 ? -11.034 9.346 37.892 1.00 86.50 98 ALA A C 1
ATOM 767 O O . ALA A 1 98 ? -11.146 9.619 36.694 1.00 86.50 98 ALA A O 1
ATOM 768 N N . PHE A 1 99 ? -10.348 8.288 38.332 1.00 88.38 99 PHE A N 1
ATOM 769 C CA . PHE A 1 99 ? -9.643 7.361 37.452 1.00 88.38 99 PHE A CA 1
ATOM 770 C C . PHE A 1 99 ? -10.613 6.566 36.564 1.00 88.38 99 PHE A C 1
ATOM 772 O O . PHE A 1 99 ? -10.433 6.514 35.354 1.00 88.38 99 PHE A O 1
ATOM 779 N N . VAL A 1 100 ? -11.713 6.043 37.114 1.00 91.00 100 VAL A N 1
ATOM 780 C CA . VAL A 1 100 ? -12.780 5.361 36.360 1.00 91.00 100 VAL A CA 1
ATOM 781 C C . VAL A 1 100 ? -13.427 6.304 35.345 1.00 91.00 100 VAL A C 1
ATOM 783 O O . VAL A 1 100 ? -13.703 5.899 34.214 1.00 91.00 100 VAL A O 1
ATOM 786 N N . ALA A 1 101 ? -13.679 7.564 35.712 1.00 90.44 101 ALA A N 1
ATOM 787 C CA . ALA A 1 101 ? -14.200 8.556 34.776 1.00 90.44 101 ALA A CA 1
ATOM 788 C C . ALA A 1 101 ? -13.210 8.839 33.636 1.00 90.44 101 ALA A C 1
ATOM 790 O O . ALA A 1 101 ? -13.631 8.981 32.487 1.00 90.44 101 ALA A O 1
ATOM 791 N N . ALA A 1 102 ? -11.912 8.893 33.934 1.00 91.19 102 ALA A N 1
ATOM 792 C CA . ALA A 1 102 ? -10.869 9.074 32.935 1.00 91.19 102 ALA A CA 1
ATOM 793 C C . ALA A 1 102 ? -10.716 7.846 32.021 1.00 91.19 102 ALA A C 1
ATOM 795 O O . ALA A 1 102 ? -10.746 8.007 30.806 1.00 91.19 102 ALA A O 1
ATOM 796 N N . LEU A 1 103 ? -10.719 6.627 32.568 1.00 92.62 103 LEU A N 1
ATOM 797 C CA . LEU A 1 103 ? -10.729 5.379 31.795 1.00 92.62 103 LEU A CA 1
ATOM 798 C C . LEU A 1 103 ? -11.931 5.278 30.855 1.00 92.62 103 LEU A C 1
ATOM 800 O O . LEU A 1 103 ? -11.802 4.805 29.731 1.00 92.62 103 LEU A O 1
ATOM 804 N N . ARG A 1 104 ? -13.115 5.734 31.281 1.00 93.75 104 ARG A N 1
ATOM 805 C CA . ARG A 1 104 ? -14.293 5.780 30.399 1.00 93.75 104 ARG A CA 1
ATOM 806 C C . ARG A 1 104 ? -14.101 6.745 29.234 1.00 93.75 104 ARG A C 1
ATOM 808 O O . ARG A 1 104 ? -14.551 6.435 28.137 1.00 93.75 104 ARG A O 1
ATOM 815 N N . ARG A 1 105 ? -13.458 7.896 29.460 1.00 92.12 105 ARG A N 1
ATOM 816 C CA . ARG A 1 105 ? -13.103 8.820 28.372 1.00 92.12 105 ARG A CA 1
ATOM 817 C C . ARG A 1 105 ? -12.076 8.182 27.441 1.00 92.12 105 ARG A C 1
ATOM 819 O O . ARG A 1 105 ? -12.321 8.168 26.241 1.00 92.12 105 ARG A O 1
ATOM 826 N N . GLN A 1 106 ? -11.027 7.573 27.995 1.00 92.12 106 GLN A N 1
ATOM 827 C CA . GLN A 1 106 ? -10.014 6.866 27.212 1.00 92.12 106 GLN A CA 1
ATOM 828 C C . GLN A 1 106 ? -10.647 5.770 26.353 1.00 92.12 106 GLN A C 1
ATOM 830 O O . GLN A 1 106 ? -10.430 5.746 25.153 1.00 92.12 106 GLN A O 1
ATOM 835 N N . ALA A 1 107 ? -11.541 4.947 26.912 1.00 93.44 107 ALA A N 1
ATOM 836 C CA . ALA A 1 107 ? -12.252 3.914 26.157 1.00 93.44 107 ALA A CA 1
ATOM 837 C C . ALA A 1 107 ? -12.980 4.464 24.918 1.00 93.44 107 ALA A C 1
ATOM 839 O O . ALA A 1 107 ? -12.995 3.815 23.873 1.00 93.44 107 ALA A O 1
ATOM 840 N N . VAL A 1 108 ? -13.603 5.644 25.034 1.00 93.19 108 VAL A N 1
ATOM 841 C CA . VAL A 1 108 ? -14.278 6.307 23.909 1.00 93.19 108 VAL A CA 1
ATOM 842 C C . VAL A 1 108 ? -13.258 6.783 22.875 1.00 93.19 108 VAL A C 1
ATOM 844 O O . VAL A 1 108 ? -13.472 6.567 21.682 1.00 93.19 108 VAL A O 1
ATOM 847 N N . THR A 1 109 ? -12.148 7.382 23.311 1.00 91.31 109 THR A N 1
ATOM 848 C CA . THR A 1 109 ? -11.099 7.866 22.406 1.00 91.31 109 THR A CA 1
ATOM 849 C C . THR A 1 109 ? -10.385 6.725 21.682 1.00 91.31 109 THR A C 1
ATOM 851 O O . THR A 1 109 ? -10.339 6.738 20.453 1.00 91.31 109 THR A O 1
ATOM 854 N N . THR A 1 110 ? -9.926 5.695 22.399 1.00 92.50 110 THR A N 1
ATOM 855 C CA . THR A 1 110 ? -9.284 4.501 21.824 1.00 92.50 110 THR A CA 1
ATOM 856 C C . THR A 1 110 ? -10.210 3.819 20.810 1.00 92.50 110 THR A C 1
ATOM 858 O O . THR A 1 110 ? -9.774 3.400 19.738 1.00 92.50 110 THR A O 1
ATOM 861 N N . ALA A 1 111 ? -11.519 3.746 21.093 1.00 93.81 111 ALA A N 1
ATOM 862 C CA . ALA A 1 111 ? -12.496 3.199 20.151 1.00 93.81 111 ALA A CA 1
ATOM 863 C C . ALA A 1 111 ? -12.637 4.053 18.877 1.00 93.81 111 ALA A C 1
ATOM 865 O O . ALA A 1 111 ? -12.717 3.497 17.780 1.00 93.81 111 ALA A O 1
ATOM 866 N N . ALA A 1 112 ? -12.646 5.383 19.001 1.00 92.69 112 ALA A N 1
ATOM 867 C CA . ALA A 1 112 ? -12.687 6.287 17.853 1.00 92.69 112 ALA A CA 1
ATOM 868 C C . ALA A 1 112 ? -11.411 6.181 17.001 1.00 92.69 112 ALA A C 1
ATOM 870 O O . ALA A 1 112 ? -11.495 6.018 15.789 1.00 92.69 112 ALA A O 1
ATOM 871 N N . GLN A 1 113 ? -10.233 6.177 17.628 1.00 92.31 113 GLN A N 1
ATOM 872 C CA . GLN A 1 113 ? -8.947 6.013 16.941 1.00 92.31 113 GLN A CA 1
ATOM 873 C C . GLN A 1 113 ? -8.846 4.664 16.229 1.00 92.31 113 GLN A C 1
ATOM 875 O O . GLN A 1 113 ? -8.339 4.576 15.111 1.00 92.31 113 GLN A O 1
ATOM 880 N N . ARG A 1 114 ? -9.368 3.599 16.846 1.00 94.94 114 ARG A N 1
ATOM 881 C CA . ARG A 1 114 ? -9.426 2.286 16.207 1.00 94.94 114 ARG A CA 1
ATOM 882 C C . ARG A 1 114 ? -10.286 2.333 14.947 1.00 94.94 114 ARG A C 1
ATOM 884 O O . ARG A 1 114 ? -9.860 1.832 13.910 1.00 94.94 114 ARG A O 1
ATOM 891 N N . ALA A 1 115 ? -11.471 2.936 15.026 1.00 94.69 115 ALA A N 1
ATOM 892 C CA . ALA A 1 115 ? -12.347 3.096 13.869 1.00 94.69 115 ALA A CA 1
ATOM 893 C C . ALA A 1 115 ? -11.681 3.938 12.764 1.00 94.69 115 ALA A C 1
ATOM 895 O O . ALA A 1 115 ? -11.822 3.626 11.581 1.00 94.69 115 ALA A O 1
ATOM 896 N N . ASP A 1 116 ? -10.911 4.962 13.139 1.00 93.88 116 ASP A N 1
ATOM 897 C CA . ASP A 1 116 ? -10.124 5.780 12.214 1.00 93.88 116 ASP A CA 1
ATOM 898 C C . ASP A 1 116 ? -9.046 4.954 11.493 1.00 93.88 116 ASP A C 1
ATOM 900 O O . ASP A 1 116 ? -8.925 5.040 10.267 1.00 93.88 116 ASP A O 1
ATOM 904 N N . ALA A 1 117 ? -8.318 4.104 12.223 1.00 94.81 117 ALA A N 1
ATOM 905 C CA . ALA A 1 117 ? -7.319 3.194 11.667 1.00 94.81 117 ALA A CA 1
ATOM 906 C C . ALA A 1 117 ? -7.942 2.139 10.733 1.00 94.81 117 ALA A C 1
ATOM 908 O O . ALA A 1 117 ? -7.449 1.922 9.625 1.00 94.81 117 ALA A O 1
ATOM 909 N N . GLU A 1 118 ? -9.061 1.527 11.133 1.00 96.38 118 GLU A N 1
ATOM 910 C CA . GLU A 1 118 ? -9.809 0.562 10.312 1.00 96.38 118 GLU A CA 1
ATOM 911 C C . GLU A 1 118 ? -10.342 1.212 9.023 1.00 96.38 118 GLU A C 1
ATOM 913 O O . GLU A 1 118 ? -10.209 0.650 7.931 1.00 96.38 118 GLU A O 1
ATOM 918 N N . TRP A 1 119 ? -10.895 2.426 9.121 1.00 95.50 119 TRP A N 1
ATOM 919 C CA . TRP A 1 119 ? -11.329 3.206 7.960 1.00 95.50 119 TRP A CA 1
ATOM 920 C C . TRP A 1 119 ? -10.161 3.518 7.019 1.00 95.50 119 TRP A C 1
ATOM 922 O O . TRP A 1 119 ? -10.302 3.419 5.794 1.00 95.50 119 TRP A O 1
ATOM 932 N N . PHE A 1 120 ? -9.007 3.889 7.577 1.00 95.31 120 PHE A N 1
ATOM 933 C CA . PHE A 1 120 ? -7.824 4.229 6.797 1.00 95.31 120 PHE A CA 1
ATOM 934 C C . PHE A 1 120 ? -7.295 3.002 6.048 1.00 95.31 120 PHE A C 1
ATOM 936 O O . PHE A 1 120 ? -7.101 3.088 4.836 1.00 95.31 120 PHE A O 1
ATOM 943 N N . ALA A 1 121 ? -7.201 1.846 6.715 1.00 95.56 121 ALA A N 1
ATOM 944 C CA . ALA A 1 121 ? -6.846 0.568 6.093 1.00 95.56 121 ALA A CA 1
ATOM 945 C C . ALA A 1 121 ? -7.793 0.196 4.938 1.00 95.56 121 ALA A C 1
ATOM 947 O O . ALA A 1 121 ? -7.360 -0.166 3.845 1.00 95.56 121 ALA A O 1
ATOM 948 N N . ALA A 1 122 ? -9.107 0.327 5.146 1.00 95.75 122 ALA A N 1
ATOM 949 C CA . ALA A 1 122 ? -10.091 0.041 4.105 1.00 95.75 122 ALA A CA 1
ATOM 950 C C . ALA A 1 122 ? -9.980 1.008 2.913 1.00 95.75 122 ALA A C 1
ATOM 952 O O . ALA A 1 122 ? -10.227 0.630 1.766 1.00 95.75 122 ALA A O 1
ATOM 953 N N . THR A 1 123 ? -9.627 2.267 3.162 1.00 96.12 123 THR A N 1
ATOM 954 C CA . THR A 1 123 ? -9.470 3.285 2.117 1.00 96.12 123 THR A CA 1
ATOM 955 C C . THR A 1 123 ? -8.209 3.056 1.296 1.00 96.12 123 THR A C 1
ATOM 957 O O . THR A 1 123 ? -8.292 3.010 0.070 1.00 96.12 123 THR A O 1
ATOM 960 N N . THR A 1 124 ? -7.064 2.817 1.934 1.00 95.44 124 THR A N 1
ATOM 961 C CA . THR A 1 124 ? -5.813 2.511 1.224 1.00 95.44 124 THR A CA 1
ATOM 962 C C . THR A 1 124 ? -5.933 1.224 0.414 1.00 95.44 124 THR A C 1
ATOM 964 O O . THR A 1 124 ? -5.539 1.205 -0.752 1.00 95.44 124 THR A O 1
ATOM 967 N N . ARG A 1 125 ? -6.605 0.194 0.946 1.00 94.75 125 ARG A N 1
ATOM 968 C CA . ARG A 1 125 ? -6.947 -1.012 0.180 1.00 94.75 125 ARG A CA 1
ATOM 969 C C . ARG A 1 125 ? -7.760 -0.700 -1.073 1.00 94.75 125 ARG A C 1
ATOM 971 O O . ARG A 1 125 ? -7.436 -1.191 -2.150 1.00 94.75 125 ARG A O 1
ATOM 978 N N . ARG A 1 126 ? -8.814 0.117 -0.964 1.00 95.06 126 ARG A N 1
ATOM 979 C CA . ARG A 1 126 ? -9.647 0.499 -2.120 1.00 95.06 126 ARG A CA 1
ATOM 980 C C . ARG A 1 126 ? -8.839 1.239 -3.184 1.00 95.06 126 ARG A C 1
ATOM 982 O O . ARG A 1 126 ? -8.979 0.923 -4.363 1.00 95.06 126 ARG A O 1
ATOM 989 N N . ILE A 1 127 ? -7.972 2.164 -2.772 1.00 95.50 127 ILE A N 1
ATOM 990 C CA . ILE A 1 127 ? -7.064 2.886 -3.675 1.00 95.50 127 I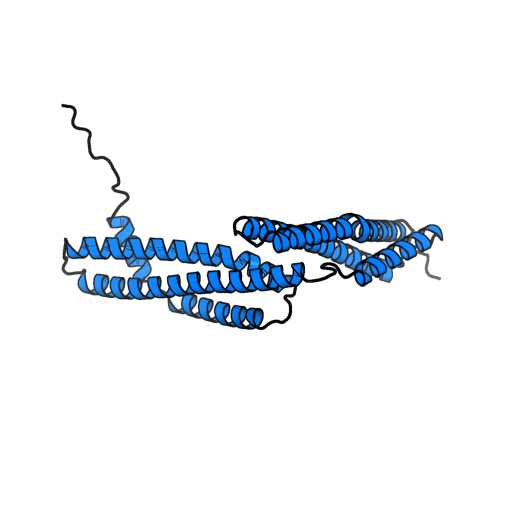LE A CA 1
ATOM 991 C C . ILE A 1 127 ? -6.124 1.897 -4.384 1.00 95.50 127 ILE A C 1
ATOM 993 O O . ILE A 1 127 ? -6.036 1.907 -5.612 1.00 95.50 127 ILE A O 1
ATOM 997 N N . ARG A 1 128 ? -5.492 0.985 -3.634 1.00 94.06 128 ARG A N 1
ATOM 998 C CA . ARG A 1 128 ? -4.614 -0.066 -4.175 1.00 94.06 128 ARG A CA 1
ATOM 999 C C . ARG A 1 128 ? -5.333 -0.936 -5.199 1.00 94.06 128 ARG A C 1
ATOM 1001 O O . ARG A 1 128 ? -4.831 -1.170 -6.292 1.00 94.06 128 ARG A O 1
ATOM 1008 N N . GLU A 1 129 ? -6.530 -1.403 -4.863 1.00 94.62 129 GLU A N 1
ATOM 1009 C CA . GLU A 1 129 ? -7.330 -2.254 -5.739 1.00 94.62 129 GLU A CA 1
ATOM 1010 C C . GLU A 1 129 ? -7.793 -1.531 -7.012 1.00 94.62 129 GLU A C 1
ATOM 1012 O O . GLU A 1 129 ? -7.801 -2.140 -8.085 1.00 94.62 129 GLU A O 1
ATOM 1017 N N . LYS A 1 130 ? -8.174 -0.249 -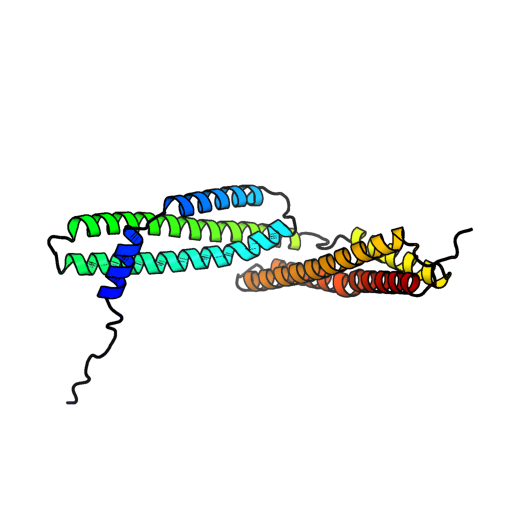6.916 1.00 94.69 130 LYS A N 1
ATOM 1018 C CA . LYS A 1 130 ? -8.500 0.594 -8.078 1.00 94.69 130 LYS A CA 1
ATOM 1019 C C . LYS A 1 130 ? -7.314 0.649 -9.035 1.00 94.69 130 LYS A C 1
ATOM 1021 O O . LYS A 1 130 ? -7.470 0.417 -10.233 1.00 94.69 130 LYS A O 1
ATOM 1026 N N . GLU A 1 131 ? -6.131 0.911 -8.504 1.00 92.69 131 GLU A N 1
ATOM 1027 C CA . GLU A 1 131 ? -4.938 1.040 -9.322 1.00 92.69 131 GLU A CA 1
ATOM 1028 C C . GLU A 1 131 ? -4.448 -0.292 -9.899 1.00 92.69 131 GLU A C 1
ATOM 1030 O O . GLU A 1 131 ? -4.051 -0.341 -11.061 1.00 92.69 131 GLU A O 1
ATOM 1035 N N . LEU A 1 132 ? -4.554 -1.400 -9.159 1.00 93.88 132 LEU A N 1
ATOM 1036 C CA . LEU A 1 132 ? -4.285 -2.739 -9.697 1.00 93.88 132 LEU A CA 1
ATOM 1037 C C . LEU A 1 132 ? -5.203 -3.054 -10.883 1.00 93.88 132 LEU A C 1
ATOM 1039 O O . LEU A 1 132 ? -4.730 -3.513 -11.922 1.00 93.88 132 LEU A O 1
ATOM 1043 N N . ARG A 1 133 ? -6.502 -2.750 -10.770 1.00 94.06 133 ARG A N 1
ATOM 1044 C CA . ARG A 1 133 ? -7.449 -2.914 -11.884 1.00 94.06 133 ARG A CA 1
ATOM 1045 C C . ARG A 1 133 ? -7.100 -2.014 -13.069 1.00 94.06 133 ARG A C 1
ATOM 1047 O O . ARG A 1 133 ? -7.176 -2.465 -14.209 1.00 94.06 133 ARG A O 1
ATOM 1054 N N . ARG A 1 134 ? -6.661 -0.778 -12.816 1.00 91.69 134 ARG A N 1
ATOM 1055 C CA . ARG A 1 134 ? -6.182 0.143 -13.859 1.00 91.69 134 ARG A CA 1
ATOM 1056 C C . ARG A 1 134 ? -4.971 -0.427 -14.597 1.00 91.69 134 ARG A C 1
ATOM 1058 O O . ARG A 1 134 ? -4.971 -0.455 -15.823 1.00 91.69 134 ARG A O 1
ATOM 1065 N N . VAL A 1 135 ? -3.962 -0.907 -13.869 1.00 90.38 135 VAL A N 1
ATOM 1066 C CA . VAL A 1 135 ? -2.750 -1.496 -14.462 1.00 90.38 135 VAL A CA 1
ATOM 1067 C C . VAL A 1 135 ? -3.074 -2.785 -15.219 1.00 90.38 135 VAL A C 1
ATOM 1069 O O . VAL A 1 135 ? -2.537 -3.003 -16.299 1.00 90.38 135 VAL A O 1
ATOM 1072 N N . ALA A 1 136 ? -3.989 -3.610 -14.709 1.00 91.50 136 ALA A N 1
ATOM 1073 C CA . ALA A 1 136 ? -4.450 -4.810 -15.403 1.00 91.50 136 ALA A CA 1
ATOM 1074 C C . ALA A 1 136 ? -5.172 -4.499 -16.726 1.00 91.50 136 ALA A C 1
ATOM 1076 O O . ALA A 1 136 ? -5.011 -5.237 -17.697 1.00 91.50 136 ALA A O 1
ATOM 1077 N N . ALA A 1 137 ? -5.949 -3.412 -16.767 1.00 90.06 137 ALA A N 1
ATOM 1078 C CA . ALA A 1 137 ? -6.632 -2.942 -17.971 1.00 90.06 137 ALA A CA 1
ATOM 1079 C C . ALA A 1 137 ? -5.704 -2.200 -18.948 1.00 90.06 137 ALA A C 1
ATOM 1081 O O . ALA A 1 137 ? -6.052 -2.034 -20.118 1.00 90.06 137 ALA A O 1
ATOM 1082 N N . ALA A 1 138 ? -4.536 -1.740 -18.491 1.00 84.94 138 ALA A N 1
ATOM 1083 C CA . ALA A 1 138 ? -3.559 -1.095 -19.350 1.00 84.94 138 ALA A CA 1
ATOM 1084 C C . ALA A 1 138 ? -2.976 -2.103 -20.349 1.00 84.94 138 ALA A C 1
ATOM 1086 O O . ALA A 1 138 ? -2.646 -3.235 -19.999 1.00 84.94 138 ALA A O 1
ATOM 1087 N N . GLU A 1 139 ? -2.795 -1.672 -21.597 1.00 75.50 139 GLU A N 1
ATOM 1088 C CA . GLU A 1 139 ? -2.142 -2.495 -22.620 1.00 75.50 139 GLU A CA 1
ATOM 1089 C C . GLU A 1 139 ? -0.672 -2.759 -22.249 1.00 75.50 139 GLU A C 1
ATOM 1091 O O . GLU A 1 139 ? -0.179 -3.877 -22.376 1.00 75.50 139 GLU A O 1
ATOM 1096 N N . HIS A 1 140 ? 0.005 -1.742 -21.701 1.00 72.56 140 HIS A N 1
ATOM 1097 C CA . HIS A 1 140 ? 1.411 -1.799 -21.311 1.00 72.56 140 HIS A CA 1
ATOM 1098 C C . HIS A 1 140 ? 1.639 -1.101 -19.961 1.00 72.56 140 HIS A C 1
ATOM 1100 O O . HIS A 1 140 ? 1.576 0.126 -19.887 1.00 72.56 140 HIS A O 1
ATOM 1106 N N . ALA A 1 141 ? 1.955 -1.858 -18.902 1.00 68.06 141 ALA A N 1
ATOM 1107 C CA . ALA A 1 141 ? 2.353 -1.276 -17.613 1.00 68.06 141 ALA A CA 1
ATOM 1108 C C . ALA A 1 141 ? 3.716 -0.562 -17.684 1.00 68.06 141 ALA A C 1
ATOM 1110 O O . ALA A 1 141 ? 3.942 0.427 -16.990 1.00 68.06 141 ALA A O 1
ATOM 1111 N N . VAL A 1 142 ? 4.611 -1.036 -18.557 1.00 68.56 142 VAL A N 1
ATOM 1112 C CA . VAL A 1 142 ? 5.864 -0.360 -18.913 1.00 68.56 142 VAL A CA 1
ATOM 1113 C C . VAL A 1 142 ? 5.719 0.189 -20.325 1.00 68.56 142 VAL A C 1
ATOM 1115 O O . VAL A 1 142 ? 5.561 -0.575 -21.275 1.00 68.56 142 VAL A O 1
ATOM 1118 N N . GLY A 1 143 ? 5.768 1.514 -20.468 1.00 72.38 143 GLY A N 1
ATOM 1119 C CA . GLY A 1 143 ? 5.574 2.173 -21.756 1.00 72.38 143 GLY A CA 1
ATOM 1120 C C . GLY A 1 143 ? 6.591 1.689 -22.804 1.00 72.38 143 GLY A C 1
ATOM 1121 O O . GLY A 1 143 ? 7.795 1.869 -22.594 1.00 72.38 143 GLY A O 1
ATOM 1122 N N . PRO A 1 144 ? 6.159 1.139 -23.956 1.00 72.06 144 PRO A N 1
ATOM 1123 C CA . PRO A 1 144 ? 7.072 0.601 -24.971 1.00 72.06 144 PRO A CA 1
ATOM 1124 C C . PRO A 1 144 ? 8.017 1.667 -25.549 1.00 72.06 144 PRO A C 1
ATOM 1126 O O . PRO A 1 144 ? 9.129 1.350 -25.965 1.00 72.06 144 PRO A O 1
ATOM 1129 N N . ALA A 1 145 ? 7.624 2.945 -25.506 1.00 81.56 145 ALA A N 1
ATOM 1130 C CA . ALA A 1 145 ? 8.474 4.068 -25.896 1.00 81.56 145 ALA A CA 1
ATOM 1131 C C . ALA A 1 145 ? 9.703 4.239 -24.984 1.00 81.56 145 ALA A C 1
ATOM 1133 O O . ALA A 1 145 ? 10.791 4.517 -25.482 1.00 81.56 145 ALA A O 1
ATOM 1134 N N . ILE A 1 146 ? 9.555 4.030 -23.669 1.00 79.31 146 ILE A N 1
ATOM 1135 C CA . ILE A 1 146 ? 10.677 4.092 -22.718 1.00 79.31 146 ILE A CA 1
ATOM 1136 C C . ILE A 1 146 ? 11.642 2.946 -23.010 1.00 79.31 146 ILE A C 1
ATOM 1138 O O . ILE A 1 146 ? 12.849 3.157 -23.096 1.00 79.31 146 ILE A O 1
ATOM 1142 N N . ALA A 1 147 ? 11.107 1.747 -23.244 1.00 81.12 147 ALA A N 1
ATOM 1143 C CA . ALA A 1 147 ? 11.922 0.590 -23.578 1.00 81.12 147 ALA A CA 1
ATOM 1144 C C . ALA A 1 147 ? 12.728 0.799 -24.877 1.00 81.12 147 ALA A C 1
ATOM 1146 O O . ALA A 1 147 ? 13.933 0.548 -24.914 1.00 81.12 147 ALA A O 1
ATOM 1147 N N . ALA A 1 148 ? 12.080 1.313 -25.926 1.00 84.44 148 ALA A N 1
ATOM 1148 C CA . ALA A 1 148 ? 12.734 1.625 -27.194 1.00 84.44 148 ALA A CA 1
ATOM 1149 C C . ALA A 1 148 ? 13.804 2.719 -27.046 1.00 84.44 148 ALA A C 1
ATOM 1151 O O . ALA A 1 148 ? 14.896 2.586 -27.595 1.00 84.44 148 ALA A O 1
ATOM 1152 N N . PHE A 1 149 ? 13.514 3.773 -26.278 1.00 86.19 149 PHE A N 1
ATOM 1153 C CA . PHE A 1 149 ? 14.456 4.859 -26.019 1.00 86.19 149 PHE A CA 1
ATOM 1154 C C . PHE A 1 149 ? 15.714 4.368 -25.292 1.00 86.19 149 PHE A C 1
ATOM 1156 O O . PHE A 1 149 ? 16.825 4.630 -25.745 1.00 86.19 149 PHE A O 1
ATOM 1163 N N . LEU A 1 150 ? 15.558 3.600 -24.212 1.00 87.12 150 LEU A N 1
ATOM 1164 C CA . LEU A 1 150 ? 16.693 3.044 -23.468 1.00 87.12 150 LEU A CA 1
ATOM 1165 C C . LEU A 1 150 ? 17.531 2.097 -24.333 1.00 87.12 150 LEU A C 1
ATOM 1167 O O . LEU A 1 150 ? 18.760 2.162 -24.305 1.00 87.12 150 LEU A O 1
ATOM 1171 N N . GLY A 1 151 ? 16.875 1.262 -25.146 1.00 87.12 151 GLY A N 1
ATOM 1172 C CA . GLY A 1 151 ? 17.556 0.398 -26.110 1.00 87.12 151 GLY A CA 1
ATOM 1173 C C . GLY A 1 151 ? 18.357 1.187 -27.151 1.00 87.12 151 GLY A C 1
ATOM 1174 O O . GLY A 1 151 ? 19.492 0.823 -27.453 1.00 87.12 151 GLY A O 1
ATOM 1175 N N . TYR A 1 152 ? 17.804 2.295 -27.654 1.00 89.25 152 TYR A N 1
ATOM 1176 C CA . TYR A 1 152 ? 18.502 3.193 -28.575 1.00 89.25 152 TYR A CA 1
ATOM 1177 C C . TYR A 1 152 ? 19.752 3.812 -27.936 1.00 89.25 152 TYR A C 1
ATOM 1179 O O . TYR A 1 152 ? 20.830 3.737 -28.522 1.00 89.25 152 TYR A O 1
ATOM 1187 N N . ILE A 1 153 ? 19.640 4.367 -26.722 1.00 89.06 153 ILE A N 1
ATOM 1188 C CA . ILE A 1 153 ? 20.788 4.987 -26.040 1.00 89.06 153 ILE A CA 1
ATOM 1189 C C . ILE A 1 153 ? 21.874 3.952 -25.730 1.00 89.06 153 ILE A C 1
ATOM 1191 O O . ILE A 1 153 ? 23.054 4.240 -25.920 1.00 89.06 153 ILE A O 1
ATOM 1195 N N . ALA A 1 154 ? 21.500 2.742 -25.303 1.00 89.25 154 ALA A N 1
ATOM 1196 C CA . ALA A 1 154 ? 22.456 1.655 -25.093 1.00 89.25 154 ALA A CA 1
ATOM 1197 C C . ALA A 1 154 ? 23.208 1.305 -26.391 1.00 89.25 154 ALA A C 1
ATOM 1199 O O . ALA A 1 154 ? 24.428 1.150 -26.386 1.00 89.25 154 ALA A O 1
ATOM 1200 N N . GLY A 1 155 ? 22.489 1.231 -27.516 1.00 89.50 155 GLY A N 1
ATOM 1201 C CA . GLY A 1 155 ? 23.076 0.976 -28.831 1.00 89.50 155 GLY A CA 1
ATOM 1202 C C . GLY A 1 155 ? 24.049 2.069 -29.280 1.00 89.50 155 GLY A C 1
ATOM 1203 O O . GLY A 1 155 ? 25.145 1.750 -29.736 1.00 89.50 155 GLY A O 1
ATOM 1204 N N . GLU A 1 156 ? 23.684 3.343 -29.115 1.00 89.75 156 GLU A N 1
ATOM 1205 C CA . GLU A 1 156 ? 24.562 4.469 -29.469 1.00 89.75 156 GLU A CA 1
ATOM 1206 C C . GLU A 1 156 ? 25.815 4.502 -28.586 1.00 89.75 156 GLU A C 1
ATOM 1208 O O . GLU A 1 156 ? 26.928 4.669 -29.079 1.00 89.75 156 GLU A O 1
ATOM 1213 N N . THR A 1 157 ? 25.646 4.264 -27.286 1.00 87.56 157 THR A N 1
ATOM 1214 C CA . THR A 1 157 ? 26.746 4.239 -26.314 1.00 87.56 157 THR A CA 1
ATOM 1215 C C . THR A 1 157 ? 27.752 3.129 -26.644 1.00 87.56 157 THR A C 1
ATOM 1217 O O . THR A 1 157 ? 28.963 3.362 -26.680 1.00 87.56 157 THR A O 1
ATOM 1220 N N . ASP A 1 158 ? 27.262 1.929 -26.970 1.00 89.88 158 ASP A N 1
ATOM 1221 C CA . ASP A 1 158 ? 28.096 0.811 -27.420 1.00 89.88 158 ASP A CA 1
ATOM 1222 C C . ASP A 1 158 ? 28.780 1.099 -28.773 1.00 89.88 158 ASP A C 1
ATOM 1224 O O . ASP A 1 158 ? 29.936 0.717 -28.977 1.00 89.88 158 ASP A O 1
ATOM 1228 N N . ALA A 1 159 ? 28.105 1.796 -29.693 1.00 90.38 159 ALA A N 1
ATOM 1229 C CA . ALA A 1 159 ? 28.669 2.186 -30.985 1.00 90.38 159 ALA A CA 1
ATOM 1230 C C . ALA A 1 159 ? 29.777 3.246 -30.850 1.00 90.38 159 ALA A C 1
ATOM 1232 O O . ALA A 1 159 ? 30.804 3.152 -31.526 1.00 90.38 159 ALA A O 1
ATOM 1233 N N . SER A 1 160 ? 29.616 4.228 -29.961 1.00 87.25 160 SER A N 1
ATOM 1234 C CA . SER A 1 160 ? 30.669 5.194 -29.619 1.00 87.25 160 SER A CA 1
ATOM 1235 C C . SER A 1 160 ? 31.900 4.508 -29.033 1.00 87.25 160 SER A C 1
ATOM 1237 O O . SER A 1 160 ? 33.013 4.745 -29.508 1.00 87.25 160 SER A O 1
ATOM 1239 N N . LEU A 1 161 ? 31.718 3.550 -28.120 1.00 87.75 161 LEU A N 1
ATOM 1240 C CA . LEU A 1 161 ? 32.831 2.731 -27.628 1.00 87.75 161 LEU A CA 1
ATOM 1241 C C . LEU A 1 161 ? 33.536 1.961 -28.746 1.00 87.75 161 LEU A C 1
ATOM 1243 O O . LEU A 1 161 ? 34.765 1.919 -28.783 1.00 87.75 161 LEU A O 1
ATOM 1247 N N . ALA A 1 162 ? 32.783 1.377 -29.681 1.00 89.44 162 ALA A N 1
ATOM 1248 C CA . ALA A 1 162 ? 33.355 0.664 -30.823 1.00 89.44 162 ALA A CA 1
ATOM 1249 C C . ALA A 1 162 ? 34.149 1.587 -31.770 1.00 89.44 162 ALA A C 1
ATOM 1251 O O . ALA A 1 162 ? 35.094 1.132 -32.416 1.00 89.44 162 ALA A O 1
ATOM 1252 N N . ARG A 1 163 ? 33.804 2.882 -31.825 1.00 90.19 163 ARG A N 1
ATOM 1253 C CA . ARG A 1 163 ? 34.564 3.928 -32.534 1.00 90.19 163 ARG A CA 1
ATOM 1254 C C . ARG A 1 163 ? 35.796 4.421 -31.762 1.00 90.19 163 ARG A C 1
ATOM 1256 O O . ARG A 1 163 ? 36.572 5.199 -32.311 1.00 90.19 163 ARG A O 1
ATOM 1263 N N . GLY A 1 164 ? 36.003 3.960 -30.527 1.00 84.69 164 GLY A N 1
ATOM 1264 C CA . GLY A 1 164 ? 37.078 4.427 -29.648 1.00 84.69 164 GLY A CA 1
ATOM 1265 C C . GLY A 1 164 ? 36.797 5.790 -29.013 1.00 84.69 164 GLY A C 1
ATOM 1266 O O . GLY A 1 164 ? 37.719 6.432 -28.513 1.00 84.69 164 GLY A O 1
ATOM 1267 N N . GLU A 1 165 ? 35.543 6.240 -29.043 1.00 85.00 165 GLU A N 1
ATOM 1268 C CA . GLU A 1 165 ? 35.104 7.455 -28.366 1.00 85.00 165 GLU A CA 1
ATOM 1269 C C . GLU A 1 165 ? 34.924 7.147 -26.877 1.00 85.00 165 GLU A C 1
ATOM 1271 O O . GLU A 1 165 ? 34.323 6.138 -26.499 1.00 85.00 165 GLU A O 1
ATOM 1276 N N . ALA A 1 166 ? 35.452 8.019 -26.026 1.00 77.69 166 ALA A N 1
ATOM 1277 C CA . ALA A 1 166 ? 35.289 7.922 -24.586 1.00 77.69 166 ALA A CA 1
ATOM 1278 C C . ALA A 1 166 ? 34.585 9.167 -24.052 1.00 77.69 166 ALA A C 1
ATOM 1280 O O . ALA A 1 166 ? 34.763 10.247 -24.624 1.00 77.69 166 ALA A O 1
ATOM 1281 N N . PRO A 1 167 ? 33.812 9.033 -22.961 1.00 82.00 167 PRO A N 1
ATOM 1282 C CA . PRO A 1 167 ? 33.175 10.184 -22.353 1.00 82.00 167 PRO A CA 1
ATOM 1283 C C . PRO A 1 167 ? 34.234 11.165 -21.853 1.00 82.00 167 PRO A C 1
ATOM 1285 O O . PRO A 1 167 ? 35.198 10.771 -21.191 1.00 82.00 167 PRO A O 1
ATOM 1288 N N . ASP A 1 168 ? 34.028 12.444 -22.153 1.00 83.94 168 ASP A N 1
ATOM 1289 C CA . ASP A 1 168 ? 34.733 13.530 -21.482 1.00 83.94 168 ASP A CA 1
ATOM 1290 C C . ASP A 1 168 ? 34.271 13.663 -20.016 1.00 83.94 168 ASP A C 1
ATOM 1292 O O . ASP A 1 168 ? 33.426 12.906 -19.536 1.00 83.94 168 ASP A O 1
ATOM 1296 N N . ALA A 1 169 ? 34.846 14.614 -19.277 1.00 81.38 169 ALA A N 1
ATOM 1297 C CA . ALA A 1 169 ? 34.567 14.777 -17.851 1.00 81.38 169 ALA A CA 1
ATOM 1298 C C . ALA A 1 169 ? 33.089 15.096 -17.543 1.00 81.38 169 ALA A C 1
ATOM 1300 O O . ALA A 1 169 ? 32.551 14.576 -16.562 1.00 81.38 169 ALA A O 1
ATOM 1301 N N . ASP A 1 170 ? 32.427 15.899 -18.380 1.00 84.50 170 ASP A N 1
ATOM 1302 C CA . ASP A 1 170 ? 31.029 16.297 -18.176 1.00 84.50 170 ASP A CA 1
ATOM 1303 C C . ASP A 1 170 ? 30.092 15.120 -18.476 1.00 84.50 170 ASP A C 1
ATOM 1305 O O . ASP A 1 170 ? 29.171 14.817 -17.710 1.00 84.50 170 ASP A O 1
ATOM 1309 N N . VAL A 1 171 ? 30.378 14.385 -19.552 1.00 84.50 171 VAL A N 1
ATOM 1310 C CA . VAL A 1 171 ? 29.645 13.172 -19.925 1.00 84.50 171 VAL A CA 1
ATOM 1311 C C . VAL A 1 171 ? 29.888 12.045 -18.916 1.00 84.50 171 VAL A C 1
ATOM 1313 O O . VAL A 1 171 ? 28.974 11.270 -18.637 1.00 84.50 171 VAL A O 1
ATOM 1316 N N . LEU A 1 172 ? 31.076 11.958 -18.312 1.00 83.81 172 LEU A N 1
ATOM 1317 C CA . LEU A 1 172 ? 31.391 10.974 -17.274 1.00 83.81 172 LEU A CA 1
ATOM 1318 C C . LEU A 1 172 ? 30.585 11.220 -15.990 1.00 83.81 172 LEU A C 1
ATOM 1320 O O . LEU A 1 172 ? 30.067 10.268 -15.401 1.00 83.81 172 LEU A O 1
ATOM 1324 N N . ALA A 1 173 ? 30.443 12.484 -15.576 1.00 84.12 173 ALA A N 1
ATOM 1325 C CA . ALA A 1 173 ? 29.605 12.858 -14.438 1.00 84.12 173 ALA A CA 1
ATOM 1326 C C . ALA A 1 173 ? 28.122 12.540 -14.703 1.00 84.12 173 ALA A C 1
ATOM 1328 O O . ALA A 1 173 ? 27.448 11.964 -13.847 1.00 84.12 173 ALA A O 1
ATOM 1329 N N . LEU A 1 174 ? 27.632 12.835 -15.913 1.00 87.00 174 LEU A N 1
ATOM 1330 C CA . LEU A 1 174 ? 26.273 12.483 -16.326 1.00 87.00 174 LEU A CA 1
ATOM 1331 C C . LEU A 1 174 ? 26.060 10.962 -16.376 1.00 87.00 174 LEU A C 1
ATOM 1333 O O . LEU A 1 174 ? 25.028 10.477 -15.923 1.00 87.00 174 LEU A O 1
ATOM 1337 N N . ALA A 1 175 ? 27.033 10.198 -16.877 1.00 85.25 175 ALA A N 1
ATOM 1338 C CA . ALA A 1 175 ? 26.948 8.742 -16.961 1.00 85.25 175 ALA A CA 1
ATOM 1339 C C . ALA A 1 175 ? 26.788 8.085 -15.582 1.00 85.25 175 ALA A C 1
ATOM 1341 O O . ALA A 1 175 ? 26.054 7.107 -15.466 1.00 85.25 175 ALA A O 1
ATOM 1342 N N . GLN A 1 176 ? 27.420 8.631 -14.536 1.00 84.56 176 GLN A N 1
ATOM 1343 C CA . GLN A 1 176 ? 27.212 8.159 -13.164 1.00 84.56 176 GLN A CA 1
ATOM 1344 C C . GLN A 1 176 ? 25.763 8.381 -12.709 1.00 84.56 176 GLN A C 1
ATOM 1346 O O . GLN A 1 176 ? 25.122 7.445 -12.242 1.00 84.56 176 GLN A O 1
ATOM 1351 N N . GLN A 1 177 ? 25.227 9.589 -12.905 1.00 87.75 177 GLN A N 1
ATOM 1352 C CA . GLN A 1 177 ? 23.837 9.898 -12.557 1.00 87.75 177 GLN A CA 1
ATOM 1353 C C . GLN A 1 177 ? 22.849 8.998 -13.316 1.00 87.75 177 GLN A C 1
ATOM 1355 O O . GLN A 1 177 ? 21.902 8.478 -12.732 1.00 87.75 177 GLN A O 1
ATOM 1360 N N . VAL A 1 178 ? 23.097 8.779 -14.610 1.00 88.56 178 VAL A N 1
ATOM 1361 C CA . VAL A 1 178 ? 22.289 7.903 -15.466 1.00 88.56 178 VAL A CA 1
ATOM 1362 C C . VAL A 1 178 ? 22.361 6.444 -15.007 1.00 88.56 178 VAL A C 1
ATOM 1364 O O . VAL A 1 178 ? 21.340 5.759 -15.021 1.00 88.56 178 VAL A O 1
ATOM 1367 N N . GLU A 1 179 ? 23.533 5.961 -14.581 1.00 87.62 179 GLU A N 1
ATOM 1368 C CA . GLU A 1 179 ? 23.680 4.628 -13.986 1.00 87.62 179 GLU A CA 1
ATOM 1369 C C . GLU A 1 179 ? 22.836 4.505 -12.706 1.00 87.62 179 GLU A C 1
ATOM 1371 O O . GLU A 1 179 ? 22.077 3.546 -12.565 1.00 87.62 179 GLU A O 1
ATOM 1376 N N . ASP A 1 180 ? 22.905 5.495 -11.813 1.00 88.25 180 ASP A N 1
ATOM 1377 C CA . ASP A 1 180 ? 22.158 5.498 -10.550 1.00 88.25 180 ASP A CA 1
ATOM 1378 C C . ASP A 1 180 ? 20.635 5.583 -10.772 1.00 88.25 180 ASP A C 1
ATOM 1380 O O . ASP A 1 180 ? 19.858 4.943 -10.058 1.00 88.25 180 ASP A O 1
ATOM 1384 N N . ASP A 1 181 ? 20.188 6.350 -11.770 1.00 87.56 181 ASP A N 1
ATOM 1385 C CA . ASP A 1 181 ? 18.779 6.418 -12.175 1.00 87.56 181 ASP A CA 1
ATOM 1386 C C . ASP A 1 181 ? 18.312 5.096 -12.817 1.00 87.56 181 ASP A C 1
ATOM 1388 O O . ASP A 1 181 ? 17.193 4.644 -12.560 1.00 87.56 181 ASP A O 1
ATOM 1392 N N . ALA A 1 182 ? 19.166 4.431 -13.604 1.00 87.06 182 ALA A N 1
ATOM 1393 C CA . ALA A 1 182 ? 18.862 3.131 -14.201 1.00 87.06 182 ALA A CA 1
ATOM 1394 C C . ALA A 1 182 ? 18.715 2.027 -13.145 1.00 87.06 182 ALA A C 1
ATOM 1396 O O . ALA A 1 182 ? 17.797 1.213 -13.241 1.00 87.06 182 ALA A O 1
ATOM 1397 N N . VAL A 1 183 ? 19.571 2.029 -12.117 1.00 86.75 183 VAL A N 1
ATOM 1398 C CA . VAL A 1 183 ? 19.458 1.118 -10.966 1.00 86.75 183 VAL A CA 1
ATOM 1399 C C . VAL A 1 183 ? 18.149 1.365 -10.213 1.00 86.75 183 VAL A C 1
ATOM 1401 O O . VAL A 1 183 ? 17.394 0.422 -9.984 1.00 86.75 183 VAL A O 1
ATOM 1404 N N . ARG A 1 184 ? 17.810 2.627 -9.914 1.00 86.62 184 ARG A N 1
ATOM 1405 C CA . ARG A 1 184 ? 16.527 2.971 -9.272 1.00 86.62 184 ARG A CA 1
ATOM 1406 C C . ARG A 1 184 ? 15.319 2.536 -10.105 1.00 86.62 184 ARG A C 1
ATOM 1408 O O . ARG A 1 184 ? 14.314 2.080 -9.558 1.00 86.62 184 ARG A O 1
ATOM 1415 N N . MET A 1 185 ? 15.404 2.642 -11.429 1.00 85.69 185 MET A N 1
ATOM 1416 C CA . MET A 1 185 ? 14.367 2.147 -12.335 1.00 85.69 185 MET A CA 1
ATOM 1417 C C . MET A 1 185 ? 14.269 0.615 -12.319 1.00 85.69 185 MET A C 1
ATOM 1419 O O . MET A 1 185 ? 13.159 0.084 -12.326 1.00 85.69 185 MET A O 1
ATOM 1423 N N . GLU A 1 186 ? 15.396 -0.098 -12.261 1.00 87.94 186 GLU A N 1
ATOM 1424 C CA . GLU A 1 186 ? 15.431 -1.560 -12.131 1.00 87.94 186 GLU A CA 1
ATOM 1425 C C . GLU A 1 186 ? 14.718 -2.025 -10.852 1.00 87.94 186 GLU A C 1
ATOM 1427 O O . GLU A 1 186 ? 13.852 -2.906 -10.900 1.00 87.94 186 GLU A O 1
ATOM 1432 N N . GLU A 1 187 ? 15.037 -1.389 -9.723 1.00 88.75 187 GLU A N 1
ATOM 1433 C CA . GLU A 1 187 ? 14.404 -1.628 -8.424 1.00 88.75 187 GLU A CA 1
ATOM 1434 C C . GLU A 1 187 ? 12.907 -1.307 -8.463 1.00 88.75 187 GLU A C 1
ATOM 1436 O O . GLU A 1 187 ? 12.090 -2.115 -8.022 1.00 88.75 187 GLU A O 1
ATOM 1441 N N . SER A 1 188 ? 12.530 -0.181 -9.076 1.00 85.62 188 SER A N 1
ATOM 1442 C CA . SER A 1 188 ? 11.127 0.224 -9.231 1.00 85.62 188 SER A CA 1
ATOM 1443 C C . SER A 1 188 ? 10.323 -0.783 -10.061 1.00 85.62 188 SER A C 1
ATOM 1445 O O . SER A 1 188 ? 9.199 -1.127 -9.695 1.00 85.62 188 SER A O 1
ATOM 1447 N N . MET A 1 189 ? 10.885 -1.311 -11.156 1.00 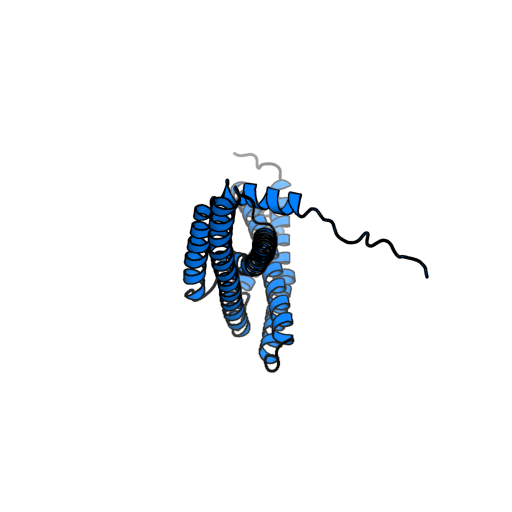88.25 189 MET A N 1
ATOM 1448 C CA . MET A 1 189 ? 10.226 -2.351 -11.960 1.00 88.25 189 MET A CA 1
ATOM 1449 C C . MET A 1 189 ? 10.099 -3.673 -11.196 1.00 88.25 189 MET A C 1
ATOM 1451 O O . MET A 1 189 ? 9.077 -4.351 -11.308 1.00 88.25 189 MET A O 1
ATOM 1455 N N . ALA A 1 190 ? 11.111 -4.037 -10.403 1.00 90.38 190 ALA A N 1
ATOM 1456 C CA . ALA A 1 190 ? 11.051 -5.221 -9.551 1.00 90.38 190 ALA A CA 1
ATOM 1457 C C . ALA A 1 190 ? 9.974 -5.080 -8.462 1.00 90.38 190 ALA A C 1
ATOM 1459 O O . ALA A 1 190 ? 9.203 -6.018 -8.238 1.00 90.38 190 ALA A O 1
ATOM 1460 N N . ALA A 1 191 ? 9.887 -3.907 -7.827 1.00 88.75 191 ALA A N 1
ATOM 1461 C CA . ALA A 1 191 ? 8.862 -3.583 -6.842 1.00 88.75 191 ALA A CA 1
ATOM 1462 C C . ALA A 1 191 ? 7.459 -3.633 -7.462 1.00 88.75 191 ALA A C 1
ATOM 1464 O O . ALA A 1 191 ? 6.590 -4.316 -6.919 1.00 88.75 191 ALA A O 1
ATOM 1465 N N . LEU A 1 192 ? 7.268 -3.025 -8.641 1.00 88.81 192 LEU A N 1
ATOM 1466 C CA . LEU A 1 192 ? 6.015 -3.085 -9.399 1.00 88.81 192 LEU A CA 1
ATOM 1467 C C . LEU A 1 192 ? 5.613 -4.534 -9.702 1.00 88.81 192 LEU A C 1
ATOM 1469 O O . LEU A 1 192 ? 4.503 -4.944 -9.374 1.00 88.81 192 LEU A O 1
ATOM 1473 N N . ALA A 1 193 ? 6.512 -5.340 -10.276 1.00 92.06 193 ALA A N 1
ATOM 1474 C CA . ALA A 1 193 ? 6.229 -6.748 -10.560 1.00 92.06 193 ALA A CA 1
ATOM 1475 C C . ALA A 1 193 ? 5.886 -7.528 -9.277 1.00 92.06 193 ALA A C 1
ATOM 1477 O O . ALA A 1 193 ? 5.003 -8.386 -9.276 1.00 92.06 193 ALA A O 1
ATOM 1478 N N . GLY A 1 194 ? 6.569 -7.234 -8.167 1.00 92.31 194 GLY A N 1
ATOM 1479 C CA . GLY A 1 194 ? 6.254 -7.777 -6.847 1.00 92.31 194 GLY A CA 1
ATOM 1480 C C . GLY A 1 194 ? 4.841 -7.416 -6.378 1.00 92.31 194 GLY A C 1
ATOM 1481 O O . GLY A 1 194 ? 4.084 -8.311 -6.001 1.00 92.31 194 GLY A O 1
ATOM 1482 N N . GLY A 1 195 ? 4.478 -6.133 -6.447 1.00 90.94 195 GLY A N 1
ATOM 1483 C CA . GLY A 1 195 ? 3.157 -5.615 -6.082 1.00 90.94 195 GLY A CA 1
ATOM 1484 C C . GLY A 1 195 ? 2.035 -6.219 -6.923 1.00 90.94 195 GLY A C 1
ATOM 1485 O O . GLY A 1 195 ? 1.041 -6.698 -6.379 1.00 90.94 195 GLY A O 1
ATOM 1486 N N . LEU A 1 196 ? 2.236 -6.326 -8.240 1.00 93.56 196 LEU A N 1
ATOM 1487 C CA . LEU A 1 196 ? 1.278 -6.953 -9.157 1.00 93.56 196 LEU A CA 1
ATOM 1488 C C . LEU A 1 196 ? 1.029 -8.427 -8.822 1.00 93.56 196 LEU A C 1
ATOM 1490 O O . LEU A 1 196 ? -0.123 -8.856 -8.796 1.00 93.56 196 LEU A O 1
ATOM 1494 N N . ARG A 1 197 ? 2.077 -9.201 -8.505 1.00 95.44 197 ARG A N 1
ATOM 1495 C CA . ARG A 1 197 ? 1.921 -10.611 -8.098 1.00 95.44 197 ARG A CA 1
ATOM 1496 C C . ARG A 1 197 ? 1.224 -10.755 -6.746 1.00 95.44 197 ARG A C 1
ATOM 1498 O O . ARG A 1 197 ? 0.397 -11.650 -6.594 1.00 95.44 197 ARG A O 1
ATOM 1505 N N . ARG A 1 198 ? 1.521 -9.883 -5.773 1.00 93.69 198 ARG A N 1
ATOM 1506 C CA . ARG A 1 198 ? 0.792 -9.852 -4.490 1.00 93.69 198 ARG A CA 1
ATOM 1507 C C . ARG A 1 198 ? -0.689 -9.549 -4.713 1.00 93.69 198 ARG A C 1
ATOM 1509 O O . ARG A 1 198 ? -1.536 -10.286 -4.221 1.00 93.69 198 ARG A O 1
ATOM 1516 N N . GLY A 1 199 ? -0.992 -8.534 -5.523 1.00 93.50 199 GLY A N 1
ATOM 1517 C CA . GLY A 1 199 ? -2.357 -8.203 -5.925 1.00 93.50 199 GLY A CA 1
ATOM 1518 C C . GLY A 1 199 ? -3.066 -9.375 -6.605 1.00 93.50 199 GLY A C 1
ATOM 1519 O O . GLY A 1 199 ? -4.184 -9.716 -6.230 1.00 93.50 199 GLY A O 1
ATOM 1520 N N . ALA A 1 200 ? -2.399 -10.049 -7.545 1.00 95.81 200 ALA A N 1
ATOM 1521 C CA . ALA A 1 200 ? -2.928 -11.237 -8.211 1.00 95.81 200 ALA A CA 1
ATOM 1522 C C . ALA A 1 200 ? -3.266 -12.354 -7.208 1.00 95.81 200 ALA A C 1
ATOM 1524 O O . ALA A 1 200 ? -4.364 -12.904 -7.252 1.00 95.81 200 ALA A O 1
ATOM 1525 N N . ALA A 1 201 ? -2.378 -12.642 -6.252 1.00 96.00 201 ALA A N 1
ATOM 1526 C CA . ALA A 1 201 ? -2.633 -13.638 -5.211 1.00 96.00 201 ALA A CA 1
ATOM 1527 C C . ALA A 1 201 ? -3.838 -13.272 -4.320 1.00 96.00 201 ALA A C 1
ATOM 1529 O O . ALA A 1 201 ? -4.633 -14.141 -3.964 1.00 96.00 201 ALA A O 1
ATOM 1530 N N . GLU A 1 202 ? -4.013 -11.990 -3.990 1.00 93.31 202 GLU A N 1
ATOM 1531 C CA . GLU A 1 202 ? -5.163 -11.515 -3.211 1.00 93.31 202 GLU A CA 1
ATOM 1532 C C . GLU A 1 202 ? -6.491 -11.597 -3.975 1.00 93.31 202 GLU A C 1
ATOM 1534 O O . GLU A 1 202 ? -7.531 -11.891 -3.376 1.00 93.31 202 GLU A O 1
ATOM 1539 N N . PHE A 1 203 ? -6.482 -11.331 -5.283 1.00 94.81 203 PHE A N 1
ATOM 1540 C CA . PHE A 1 203 ? -7.667 -11.480 -6.130 1.00 94.81 203 PHE A CA 1
ATOM 1541 C C . PHE A 1 203 ? -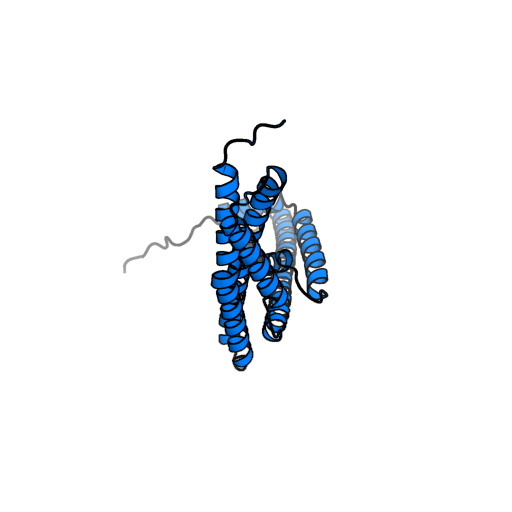7.984 -12.946 -6.428 1.00 94.81 203 PHE A C 1
ATOM 1543 O O . PHE A 1 203 ? -9.157 -13.295 -6.484 1.00 94.81 203 PHE A O 1
ATOM 1550 N N . ALA A 1 204 ? -6.982 -13.825 -6.504 1.00 95.50 204 ALA A N 1
ATOM 1551 C CA . ALA A 1 204 ? -7.182 -15.261 -6.710 1.00 95.50 204 ALA A CA 1
ATOM 1552 C C . ALA A 1 204 ? -7.980 -15.936 -5.578 1.00 95.50 204 ALA A C 1
ATOM 1554 O O . ALA A 1 204 ? -8.607 -16.972 -5.790 1.00 95.50 204 ALA A O 1
ATOM 1555 N N . ALA A 1 205 ? -8.000 -15.346 -4.379 1.00 93.50 205 ALA A N 1
ATOM 1556 C CA . ALA A 1 205 ? -8.844 -15.803 -3.275 1.00 93.50 205 ALA A CA 1
ATOM 1557 C C . ALA A 1 205 ? -10.340 -15.451 -3.452 1.00 93.50 205 ALA A C 1
ATOM 1559 O O . ALA A 1 205 ? -11.166 -15.871 -2.637 1.00 93.50 205 ALA A O 1
ATOM 1560 N N . ARG A 1 206 ? -10.704 -14.667 -4.477 1.00 92.81 206 ARG A N 1
ATOM 1561 C CA . ARG A 1 206 ? -12.064 -14.175 -4.735 1.00 92.81 206 ARG A CA 1
ATOM 1562 C C . ARG A 1 206 ? -12.631 -14.853 -5.994 1.00 92.81 206 ARG A C 1
ATOM 1564 O O . ARG A 1 206 ? -12.015 -14.755 -7.052 1.00 92.81 206 ARG A O 1
ATOM 1571 N N . PRO A 1 207 ? -13.797 -15.519 -5.920 1.00 92.56 207 PRO A N 1
ATOM 1572 C CA . PRO A 1 207 ? -14.425 -16.108 -7.103 1.00 92.56 207 PRO A CA 1
ATOM 1573 C C . PRO A 1 207 ? -14.764 -15.051 -8.166 1.00 92.56 207 PRO A C 1
ATOM 1575 O O . PRO A 1 207 ? -15.340 -14.018 -7.818 1.00 92.56 207 PRO A O 1
ATOM 1578 N N . GLY A 1 208 ? -14.482 -15.329 -9.444 1.00 94.19 208 GLY A N 1
ATOM 1579 C CA . GLY A 1 208 ? -14.863 -14.465 -10.571 1.00 94.19 208 GLY A CA 1
ATOM 1580 C C . GLY A 1 208 ? -13.835 -13.399 -10.970 1.00 94.19 208 GLY A C 1
ATOM 1581 O O . GLY A 1 208 ? -14.129 -12.577 -11.835 1.00 94.19 208 GLY A O 1
ATOM 1582 N N . GLU A 1 209 ? -12.651 -13.387 -10.351 1.00 96.06 209 GLU A N 1
ATOM 1583 C CA . GLU A 1 209 ? -11.563 -12.441 -10.651 1.00 96.06 209 GLU A CA 1
ATOM 1584 C C . GLU A 1 209 ? -10.440 -13.085 -11.499 1.00 96.06 209 GLU A C 1
ATOM 1586 O O . GLU A 1 209 ? -9.334 -12.554 -11.592 1.00 96.06 209 GLU A O 1
ATOM 1591 N N . GLU A 1 210 ? -10.682 -14.235 -12.138 1.00 96.44 210 GLU A N 1
ATOM 1592 C CA . GLU A 1 210 ? -9.647 -15.017 -12.833 1.00 96.44 210 GLU A CA 1
ATOM 1593 C C . GLU A 1 210 ? -8.997 -14.245 -13.998 1.00 96.44 210 GLU A C 1
ATOM 1595 O O . GLU A 1 210 ? -7.785 -14.333 -14.210 1.00 96.44 210 GLU A O 1
ATOM 1600 N N . GLU A 1 211 ? -9.776 -13.446 -14.735 1.00 94.81 211 GLU A N 1
ATOM 1601 C CA . GLU A 1 211 ? -9.254 -12.599 -15.817 1.00 94.81 211 GLU A CA 1
ATOM 1602 C C . GLU A 1 211 ? -8.352 -11.478 -15.290 1.00 94.81 211 GLU A C 1
ATOM 1604 O O . GLU A 1 211 ? -7.310 -11.191 -15.889 1.00 94.81 211 GLU A O 1
ATOM 1609 N N . LEU A 1 212 ? -8.726 -10.877 -14.154 1.00 95.31 212 LEU A N 1
ATOM 1610 C CA . LEU A 1 212 ? -7.938 -9.847 -13.480 1.00 95.31 212 LEU A CA 1
ATOM 1611 C C . LEU A 1 212 ? -6.611 -10.428 -12.986 1.00 95.31 212 LEU A C 1
ATOM 1613 O O . LEU A 1 212 ? -5.559 -9.844 -13.241 1.00 95.31 212 LEU A O 1
ATOM 1617 N N . VAL A 1 213 ? -6.644 -11.598 -12.344 1.00 97.31 213 VAL A N 1
ATOM 1618 C CA . VAL A 1 213 ? -5.443 -12.320 -11.894 1.00 97.31 213 VAL A CA 1
ATOM 1619 C C . VAL A 1 213 ? -4.507 -12.582 -13.073 1.00 97.31 213 VAL A C 1
ATOM 1621 O O . VAL A 1 213 ? -3.344 -12.181 -13.034 1.00 97.31 213 VAL A O 1
ATOM 1624 N N . ALA A 1 214 ? -5.022 -13.157 -14.163 1.00 95.94 214 ALA A N 1
ATOM 1625 C CA . ALA A 1 214 ? -4.219 -13.443 -15.348 1.00 95.94 214 ALA A CA 1
ATOM 1626 C C . ALA A 1 214 ? -3.647 -12.167 -15.995 1.00 95.94 214 ALA A C 1
ATOM 1628 O O . ALA A 1 214 ? -2.533 -12.180 -16.519 1.00 95.94 214 ALA A O 1
ATOM 1629 N N . ALA A 1 215 ? -4.388 -11.055 -15.983 1.00 95.69 215 ALA A N 1
ATOM 1630 C CA . ALA A 1 215 ? -3.901 -9.770 -16.480 1.00 95.69 215 ALA A CA 1
ATOM 1631 C C . ALA A 1 215 ? -2.769 -9.202 -15.610 1.00 95.69 215 ALA A C 1
ATOM 1633 O O . ALA A 1 215 ? -1.744 -8.785 -16.150 1.00 95.69 215 ALA A O 1
ATOM 1634 N N . LEU A 1 216 ? -2.910 -9.245 -14.284 1.00 95.81 216 LEU A N 1
ATOM 1635 C CA . LEU A 1 216 ? -1.874 -8.806 -13.345 1.00 95.81 216 LEU A CA 1
ATOM 1636 C C . LEU A 1 216 ? -0.593 -9.638 -13.475 1.00 95.81 216 LEU A C 1
ATOM 1638 O O . LEU A 1 216 ? 0.501 -9.076 -13.519 1.00 95.81 216 LEU A O 1
ATOM 1642 N N . GLU A 1 217 ? -0.714 -10.961 -13.609 1.00 96.06 217 GLU A N 1
ATOM 1643 C CA . GLU A 1 217 ? 0.428 -11.852 -13.841 1.00 96.06 217 GLU A CA 1
ATOM 1644 C C . GLU A 1 217 ? 1.139 -11.548 -15.165 1.00 96.06 217 GLU A C 1
ATOM 1646 O O . GLU A 1 217 ? 2.371 -11.488 -15.202 1.00 96.06 217 GLU A O 1
ATOM 1651 N N . ARG A 1 218 ? 0.384 -11.284 -16.243 1.00 94.69 218 ARG A N 1
ATOM 1652 C CA . ARG A 1 218 ? 0.962 -10.847 -17.524 1.00 94.69 218 ARG A CA 1
ATOM 1653 C C . ARG A 1 218 ? 1.716 -9.528 -17.384 1.00 94.69 218 ARG A C 1
ATOM 1655 O O . ARG A 1 218 ? 2.834 -9.426 -17.879 1.00 94.69 218 ARG A O 1
ATOM 1662 N N . GLN A 1 219 ? 1.147 -8.536 -16.699 1.00 93.12 219 GLN A N 1
ATOM 1663 C CA . GLN A 1 219 ? 1.825 -7.252 -16.490 1.00 93.12 219 GLN A CA 1
ATOM 1664 C C . GLN A 1 219 ? 3.090 -7.405 -15.634 1.00 93.12 219 GLN A C 1
ATOM 1666 O O . GLN A 1 219 ? 4.117 -6.803 -15.951 1.00 93.12 219 GLN A O 1
ATOM 1671 N N . ALA A 1 220 ? 3.064 -8.263 -14.609 1.00 94.25 220 ALA A N 1
ATOM 1672 C CA . ALA A 1 220 ? 4.248 -8.573 -13.811 1.00 94.25 220 ALA A CA 1
ATOM 1673 C C . ALA A 1 220 ? 5.360 -9.215 -14.658 1.00 94.25 220 ALA A C 1
ATOM 1675 O O . ALA A 1 220 ? 6.516 -8.804 -14.565 1.00 94.25 220 ALA A O 1
ATOM 1676 N N . ALA A 1 221 ? 5.011 -10.172 -15.524 1.00 93.19 221 ALA A N 1
ATOM 1677 C CA . ALA A 1 221 ? 5.962 -10.803 -16.438 1.00 93.19 221 ALA A CA 1
ATOM 1678 C C . ALA A 1 221 ? 6.541 -9.806 -17.458 1.00 93.19 221 ALA A C 1
ATOM 1680 O O . ALA A 1 221 ? 7.739 -9.835 -17.739 1.00 93.19 221 ALA A O 1
ATOM 1681 N N . THR A 1 222 ? 5.723 -8.886 -17.978 1.00 90.75 222 THR A N 1
ATOM 1682 C CA . THR A 1 222 ? 6.187 -7.803 -18.861 1.00 90.75 222 THR A CA 1
ATOM 1683 C C . THR A 1 222 ? 7.174 -6.879 -18.147 1.00 90.75 222 THR A C 1
ATOM 1685 O O . THR A 1 222 ? 8.204 -6.526 -18.723 1.00 90.75 222 THR A O 1
ATOM 1688 N N . ALA A 1 223 ? 6.903 -6.516 -16.890 1.00 90.19 223 ALA A N 1
ATOM 1689 C CA . ALA A 1 223 ? 7.814 -5.707 -16.084 1.00 90.19 223 ALA A CA 1
ATOM 1690 C C . ALA A 1 223 ? 9.150 -6.429 -15.825 1.00 90.19 223 ALA A C 1
ATOM 1692 O O . ALA A 1 223 ? 10.210 -5.822 -15.987 1.00 90.19 223 ALA A O 1
ATOM 1693 N N . ASP A 1 224 ? 9.131 -7.730 -15.508 1.00 92.50 224 ASP A N 1
ATOM 1694 C CA . ASP A 1 224 ? 10.360 -8.526 -15.376 1.00 92.50 224 ASP A CA 1
ATOM 1695 C C . ASP A 1 224 ? 11.155 -8.590 -16.679 1.00 92.50 224 ASP A C 1
ATOM 1697 O O . ASP A 1 224 ? 12.379 -8.461 -16.655 1.00 92.50 224 ASP A O 1
ATOM 1701 N N . ALA A 1 225 ? 10.472 -8.808 -17.806 1.00 89.62 225 ALA A N 1
ATOM 1702 C CA . ALA A 1 225 ? 11.113 -8.888 -19.109 1.00 89.62 225 ALA A CA 1
ATOM 1703 C C . ALA A 1 225 ? 11.794 -7.558 -19.446 1.00 89.62 225 ALA A C 1
ATOM 1705 O O . ALA A 1 225 ? 12.987 -7.547 -19.740 1.00 89.62 225 ALA A O 1
ATOM 1706 N N . ALA A 1 226 ? 11.083 -6.433 -19.308 1.00 87.12 226 ALA A N 1
ATOM 1707 C CA . ALA A 1 226 ? 11.642 -5.101 -19.532 1.00 87.12 226 ALA A CA 1
ATOM 1708 C C . ALA A 1 226 ? 12.860 -4.827 -18.634 1.00 87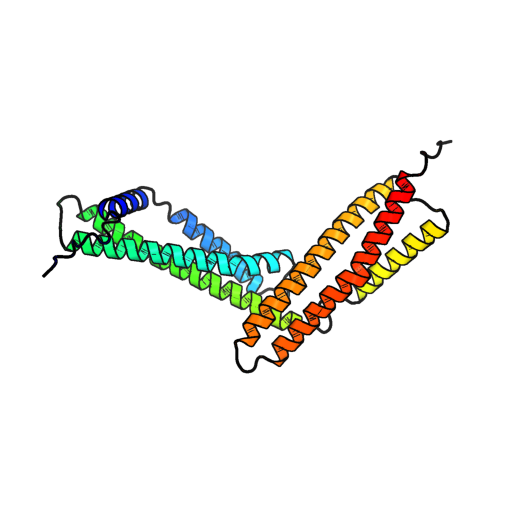.12 226 ALA A C 1
ATOM 1710 O O . ALA A 1 226 ? 13.887 -4.337 -19.114 1.00 87.12 226 ALA A O 1
ATOM 1711 N N . ARG A 1 227 ? 12.778 -5.208 -17.355 1.00 88.56 227 ARG A N 1
ATOM 1712 C CA . ARG A 1 227 ? 13.885 -5.108 -16.398 1.00 88.56 227 ARG A CA 1
ATOM 1713 C C . ARG A 1 227 ? 15.103 -5.919 -16.852 1.00 88.56 227 ARG A C 1
ATOM 1715 O O . ARG A 1 227 ? 16.206 -5.383 -16.940 1.00 88.56 227 ARG A O 1
ATOM 1722 N N . ALA A 1 228 ? 14.898 -7.194 -17.178 1.00 87.81 228 ALA A N 1
ATOM 1723 C CA . ALA A 1 228 ? 15.966 -8.128 -17.520 1.00 87.81 228 ALA A CA 1
ATOM 1724 C C . ALA A 1 228 ? 16.615 -7.847 -18.881 1.00 87.81 228 ALA A C 1
ATOM 1726 O O . ALA A 1 228 ? 17.804 -8.110 -19.049 1.00 87.81 228 ALA A O 1
ATOM 1727 N N . THR A 1 229 ? 15.861 -7.341 -19.860 1.00 83.88 229 THR A N 1
ATOM 1728 C CA . THR A 1 229 ? 16.373 -7.167 -21.225 1.00 83.88 229 THR A CA 1
ATOM 1729 C C . THR A 1 229 ? 16.765 -5.735 -21.536 1.00 83.88 229 THR A C 1
ATOM 1731 O O . THR A 1 229 ? 17.794 -5.521 -22.163 1.00 83.88 229 THR A O 1
ATOM 1734 N N . VAL A 1 230 ? 15.958 -4.750 -21.136 1.00 80.38 230 VAL A N 1
ATOM 1735 C CA . VAL A 1 230 ? 16.167 -3.357 -21.547 1.00 80.38 230 VAL A CA 1
ATOM 1736 C C . VAL A 1 230 ? 16.968 -2.598 -20.504 1.00 80.38 230 VAL A C 1
ATOM 1738 O O . VAL A 1 230 ? 17.999 -2.017 -20.836 1.00 80.38 230 VAL A O 1
ATOM 1741 N N . VAL A 1 231 ? 16.532 -2.635 -19.243 1.00 83.94 231 VAL A N 1
ATOM 1742 C CA . VAL A 1 231 ? 17.200 -1.879 -18.174 1.00 83.94 231 VAL A CA 1
ATOM 1743 C C . VAL A 1 231 ? 18.583 -2.460 -17.896 1.00 83.94 231 VAL A C 1
ATOM 1745 O O . VAL A 1 231 ? 19.560 -1.720 -17.915 1.00 83.94 231 VAL A O 1
ATOM 1748 N N . ALA A 1 232 ? 18.706 -3.784 -17.756 1.00 85.56 232 ALA A N 1
ATOM 1749 C CA . ALA A 1 232 ? 20.004 -4.417 -17.525 1.00 85.56 232 ALA A CA 1
ATOM 1750 C C . ALA A 1 232 ? 21.007 -4.173 -18.672 1.00 85.56 232 ALA A C 1
ATOM 1752 O O . ALA A 1 232 ? 22.182 -3.904 -18.414 1.00 85.56 232 ALA A O 1
ATOM 1753 N N . ALA A 1 233 ? 20.557 -4.224 -19.934 1.00 87.06 233 ALA A N 1
ATOM 1754 C CA . ALA A 1 233 ? 21.414 -3.945 -21.090 1.00 87.06 233 ALA A CA 1
ATOM 1755 C C . ALA A 1 233 ? 21.858 -2.476 -21.132 1.00 87.06 233 ALA A C 1
ATOM 1757 O O . ALA A 1 233 ? 23.037 -2.196 -21.357 1.00 87.06 233 ALA A O 1
ATOM 1758 N N . PHE A 1 234 ? 20.938 -1.550 -20.855 1.00 89.00 234 PHE A N 1
ATOM 1759 C CA . PHE A 1 234 ? 21.237 -0.126 -20.748 1.00 89.00 234 PHE A CA 1
ATOM 1760 C C . PHE A 1 234 ? 22.253 0.160 -19.636 1.00 89.00 234 PHE A C 1
ATOM 1762 O O . PHE A 1 234 ? 23.309 0.731 -19.905 1.00 89.00 234 PHE A O 1
ATOM 1769 N N . THR A 1 235 ? 22.006 -0.328 -18.419 1.00 89.81 235 THR A N 1
ATOM 1770 C CA . THR A 1 235 ? 22.922 -0.179 -17.278 1.00 89.81 235 THR A CA 1
ATOM 1771 C C . THR A 1 235 ? 24.306 -0.756 -17.589 1.00 89.81 235 THR A C 1
ATOM 1773 O O . THR A 1 235 ? 25.327 -0.137 -17.289 1.00 89.81 235 THR A O 1
ATOM 1776 N N . ALA A 1 236 ? 24.378 -1.925 -18.237 1.00 89.88 236 ALA A N 1
ATOM 1777 C CA . ALA A 1 236 ? 25.647 -2.534 -18.637 1.00 89.88 236 ALA A CA 1
ATOM 1778 C C . ALA A 1 236 ? 26.395 -1.724 -19.712 1.00 89.88 236 ALA A C 1
ATOM 1780 O O . ALA A 1 236 ? 27.628 -1.668 -19.692 1.00 89.88 236 ALA A O 1
ATOM 1781 N N . SER A 1 237 ? 25.678 -1.102 -20.650 1.00 88.94 237 SER A N 1
ATOM 1782 C CA . SER A 1 237 ? 26.264 -0.202 -21.650 1.00 88.94 237 SER A CA 1
ATOM 1783 C C . SER A 1 237 ? 26.856 1.051 -20.993 1.00 88.94 237 SER A C 1
ATOM 1785 O O . SER A 1 237 ? 28.046 1.324 -21.157 1.00 88.94 237 SER A O 1
ATOM 1787 N N . VAL A 1 238 ? 26.087 1.729 -20.134 1.00 87.75 238 VAL A N 1
ATOM 1788 C CA . VAL A 1 238 ? 26.538 2.927 -19.402 1.00 87.75 238 VAL A CA 1
ATOM 1789 C C . VAL A 1 238 ? 27.762 2.626 -18.528 1.00 87.75 238 VAL A C 1
ATOM 1791 O O . VAL A 1 238 ? 28.736 3.378 -18.549 1.00 87.75 238 VAL A O 1
ATOM 1794 N N . ARG A 1 239 ? 27.780 1.482 -17.828 1.00 89.88 239 ARG A N 1
ATOM 1795 C CA . ARG A 1 239 ? 28.942 1.034 -17.035 1.00 89.88 239 ARG A CA 1
ATOM 1796 C C . ARG A 1 239 ? 30.204 0.870 -17.874 1.00 89.88 239 ARG A C 1
ATOM 1798 O O . ARG A 1 239 ? 31.277 1.314 -17.463 1.00 89.88 239 ARG A O 1
ATOM 1805 N N . ARG A 1 240 ? 30.092 0.238 -19.048 1.00 89.19 240 ARG A N 1
ATOM 1806 C CA . ARG A 1 240 ? 31.223 0.085 -19.978 1.00 89.19 240 ARG A CA 1
ATOM 1807 C C . ARG A 1 240 ? 31.705 1.441 -20.483 1.00 89.19 240 ARG A C 1
ATOM 1809 O O . ARG A 1 240 ? 32.912 1.669 -20.532 1.00 89.19 240 ARG A O 1
ATOM 1816 N N . TYR A 1 241 ? 30.779 2.346 -20.783 1.00 85.50 241 TYR A N 1
ATOM 1817 C CA . TYR A 1 241 ? 31.095 3.694 -21.246 1.00 85.50 241 TYR A CA 1
ATOM 1818 C C . TYR A 1 241 ? 31.853 4.510 -20.202 1.00 85.50 241 TYR A C 1
ATOM 1820 O O . TYR A 1 241 ? 32.924 5.051 -20.480 1.00 85.50 241 TYR A O 1
ATOM 1828 N N . ARG A 1 242 ? 31.370 4.494 -18.958 1.00 86.31 242 ARG A N 1
ATOM 1829 C CA . ARG A 1 242 ? 32.027 5.134 -17.812 1.00 86.31 242 ARG A CA 1
ATOM 1830 C C . ARG A 1 242 ? 33.421 4.560 -17.543 1.00 86.31 242 ARG A C 1
ATOM 1832 O O . ARG A 1 242 ? 34.369 5.309 -17.295 1.00 86.31 242 ARG A O 1
ATOM 1839 N N . ALA A 1 243 ? 33.565 3.236 -17.624 1.00 86.88 243 ALA A N 1
ATOM 1840 C CA . ALA A 1 243 ? 34.851 2.568 -17.441 1.00 86.88 243 ALA A CA 1
ATOM 1841 C C . ALA A 1 243 ? 35.878 2.984 -18.509 1.00 86.88 243 ALA A C 1
ATOM 1843 O O . ALA A 1 243 ? 37.038 3.216 -18.170 1.00 86.88 243 ALA A O 1
ATOM 1844 N N . ALA A 1 244 ? 35.456 3.152 -19.769 1.00 84.69 244 ALA A N 1
ATOM 1845 C CA . ALA A 1 244 ? 36.332 3.614 -20.844 1.00 84.69 244 ALA A CA 1
ATOM 1846 C C . ALA A 1 244 ? 36.889 5.022 -20.570 1.00 84.69 244 ALA A C 1
ATOM 1848 O O . ALA A 1 244 ? 38.103 5.217 -20.651 1.00 84.69 244 ALA A O 1
ATOM 1849 N N . GLY A 1 245 ? 36.044 5.968 -20.141 1.00 78.12 245 GLY A N 1
ATOM 1850 C CA . GLY A 1 245 ? 36.481 7.326 -19.780 1.00 78.12 245 GLY A CA 1
ATOM 1851 C C . GLY A 1 245 ? 37.409 7.379 -18.566 1.00 78.12 245 GLY A C 1
ATOM 1852 O O . GLY A 1 245 ? 38.324 8.193 -18.522 1.00 78.12 245 GLY A O 1
ATOM 1853 N N . SER A 1 246 ? 37.241 6.458 -17.612 1.00 71.06 246 SER A N 1
ATOM 1854 C CA . SER A 1 246 ? 38.110 6.356 -16.426 1.00 71.06 246 SER A CA 1
ATOM 1855 C C . SER A 1 246 ? 39.472 5.702 -16.713 1.00 71.06 246 SER A C 1
ATOM 1857 O O . SER A 1 246 ? 40.382 5.785 -15.891 1.00 71.06 246 SER A O 1
ATOM 1859 N N . SER A 1 247 ? 39.610 5.018 -17.854 1.00 67.12 247 SER A N 1
ATOM 1860 C CA . SER A 1 247 ? 40.817 4.272 -18.247 1.00 67.12 247 SER A CA 1
ATOM 1861 C C . SER A 1 247 ? 41.752 5.031 -19.196 1.00 67.12 247 SER A C 1
ATOM 1863 O O . SER A 1 247 ? 42.882 4.595 -19.425 1.00 67.12 247 SER A O 1
ATOM 1865 N N . LEU A 1 248 ? 41.309 6.170 -19.735 1.00 55.53 248 LEU A N 1
ATOM 1866 C CA . LEU A 1 248 ? 42.113 7.023 -20.605 1.00 55.53 248 LEU A CA 1
ATOM 1867 C C . LEU A 1 248 ? 42.883 8.063 -19.775 1.00 55.53 248 LEU A C 1
ATOM 1869 O O . LEU A 1 248 ? 42.298 8.691 -18.891 1.00 55.53 248 LEU A O 1
ATOM 1873 N N . PRO A 1 249 ? 44.190 8.272 -20.030 1.00 46.81 249 PRO A N 1
ATOM 1874 C CA . PRO A 1 249 ? 44.925 9.355 -19.389 1.00 46.81 249 PRO A CA 1
ATOM 1875 C C . PRO A 1 249 ? 44.274 10.699 -19.752 1.00 46.81 249 PRO A C 1
ATOM 1877 O O . PRO A 1 249 ? 43.780 10.839 -20.876 1.00 46.81 249 PRO A O 1
ATOM 1880 N N . PRO A 1 250 ? 44.277 11.694 -18.842 1.00 49.16 250 PRO A N 1
ATOM 1881 C CA . PRO A 1 250 ? 43.728 13.008 -19.141 1.00 49.16 250 PRO A CA 1
ATOM 1882 C C . PRO A 1 250 ? 44.395 13.534 -20.411 1.00 49.16 250 PRO A C 1
ATOM 1884 O O . PRO A 1 250 ? 45.625 13.599 -20.489 1.00 49.16 250 PRO A O 1
ATOM 1887 N N . ALA A 1 251 ? 43.584 13.850 -21.422 1.00 52.09 251 ALA A N 1
ATOM 1888 C CA . ALA A 1 251 ? 44.075 14.437 -22.656 1.00 52.09 251 ALA A CA 1
ATOM 1889 C C . ALA A 1 251 ? 44.882 15.689 -22.293 1.00 52.09 251 ALA A C 1
ATOM 1891 O O . ALA A 1 251 ? 44.371 16.589 -21.623 1.00 52.09 251 ALA A O 1
ATOM 1892 N N . ALA A 1 252 ? 46.158 15.713 -22.685 1.00 46.53 252 ALA A N 1
ATOM 1893 C CA . ALA A 1 252 ? 47.002 16.884 -22.524 1.00 46.53 252 ALA A CA 1
ATOM 1894 C C . ALA A 1 252 ? 46.310 18.058 -23.229 1.00 46.53 252 ALA A C 1
ATOM 1896 O O . ALA A 1 252 ? 46.123 18.030 -24.447 1.00 46.53 252 ALA A O 1
ATOM 1897 N N . GLN A 1 253 ? 45.864 19.038 -22.444 1.00 39.25 253 GLN A N 1
ATOM 1898 C CA . GLN A 1 253 ? 45.266 20.257 -22.973 1.00 39.25 253 GLN A CA 1
ATOM 1899 C C . GLN A 1 253 ? 46.340 21.041 -23.756 1.00 39.25 253 GLN A C 1
ATOM 1901 O O . GLN A 1 253 ? 47.488 21.068 -23.302 1.00 39.25 253 GLN A O 1
ATOM 1906 N N . PRO A 1 254 ? 46.004 21.619 -24.925 1.00 47.38 254 PRO A N 1
ATOM 1907 C CA . PRO A 1 254 ? 46.926 22.442 -25.707 1.00 47.38 254 PRO A CA 1
ATOM 1908 C C . PRO A 1 254 ? 47.292 23.759 -25.013 1.00 47.38 254 PRO A C 1
ATOM 1910 O O . PRO A 1 254 ? 46.442 24.303 -24.270 1.00 47.38 254 PRO A O 1
#

Foldseek 3Di:
DDDDPPPDDPPPLPVLLVVLVVCLVVPPLVVLVVVLVVLVVLLVVLLPDPADDLVRLVCLVVLLVVLVVLLVVLVVNLVSLVVNLVVCVVPPDPPCPVVNVSSVVVNVSSVVSSVSSVVSNVSSVVSLLVNLLVCLPDPAVDDVVVLVVLQVLLVVLVVCVVVVHADDPVVLVVLVVVLVVLVVLLVSLQVQLVSLQVSLVVCVVPPPCPSSSVSSNVNSVNSVCSSVPRSVSSSVSSVVRSVSNVPDDPPPDD

Organism: Setaria italica (NCBI:txid4555)

Sequence (254 aa):
MAEIPAAQCLYDEEEMLANLRDLVENDDNQGLSDDFRALRSKAALLEDAEYLNPESWDWVESAEPMALQAAEMLAREAADIQRALSLLSRRPGPEDEAFVAALRRQAVTTAAQRADAEWFAATTRRIREKELRRVAAAEHAVGPAIAAFLGYIAGETDASLARGEAPDADVLALAQQVEDDAVRMEESMAALAGGLRRGAAEFAARPGEEELVAALERQAATADAARATVVAAFTASVRRYRAAGSSLPPAAQP

Secondary structure (DSSP, 8-state):
----------S-HHHHHHHHHHHHHS--HHHHHHHHHHHHHHHHHHHS-SS--HHHHHHHHHHHHHHHHHHHHHHHHHHHHHHHHHHHHHS--TTHHHHHHHHHHHHHHHHHHHHHHHHHHHHHHHHHHHHHHHHHHSS-SS-HHHHHHHHHHHHHHHHHHHTT----HHHHHHHHHHHHHHHHHHHHHHHHHHHHHHHHHHHHTSTT-HHHHHHHHHHHHHHHHHIIIIIHHHHHHHHHHHHHHHHSPPP---

pLDDT: mean 85.39, std 13.14, range [37.09, 97.38]

InterPro domains:
  IPR059368 Domain of unknown function DUF8324 [PF27003] (142-251)